Protein AF-A0A0G4L2E1-F1 (afdb_monomer)

Mean predicted aligned error: 9.89 Å

Foldseek 3Di:
DDDDPPDDDDWFDKDQQWPALVQFDADPVRDTPGGDDCVPIDGHDPLLVLAQADYNTSQHDPPDVVSNVVVVVVVQVVCVVVVHDHDDPVSNLSSLLVSLVVCLVVVPHPCNVVSVQVSCPSVDDPDDCPPPNPCCPHPLNVVLVVCPDPVNVVVVVVVCVVDDDPVVVVVVVCVVCVVVDDVVVVVVVVLVVVCVVDSSDDPDPVVVVVVVVVVVVVVVVD

pLDDT: mean 83.71, std 13.81, range [28.61, 97.19]

Secondary structure (DSSP, 8-state):
-PPP---------EE-TT--TTSEEE-TT--EEEE--GGG-EE--GGGGGSPPPSSSTTS----HHHHHHHHHHHHHHHHHTTPPP--HHHHHHHHHHHHHHHHHTT--S-HHHHHHHHHHHHS---PPPSS--GGGSHHHHHHHHHTSHHHHHHHHHHHTTSPPHHHHHHHHHHHHHHH-HHHHHHHHHHHHHHHH-TT----HHHHHHHHHHHHHHHH--

Structure (mmCIF, N/CA/C/O backbone):
data_AF-A0A0G4L2E1-F1
#
_entry.id   AF-A0A0G4L2E1-F1
#
loop_
_atom_site.group_PDB
_atom_site.id
_atom_site.type_symbol
_atom_site.label_atom_id
_atom_site.label_alt_id
_atom_site.label_comp_id
_atom_site.label_asym_id
_atom_site.label_entity_id
_atom_site.label_seq_id
_atom_site.pdbx_PDB_ins_code
_atom_site.Cartn_x
_atom_site.Cartn_y
_atom_site.Cartn_z
_atom_site.occupancy
_atom_site.B_iso_or_equiv
_atom_site.auth_seq_id
_atom_site.auth_comp_id
_atom_site.auth_asym_id
_atom_site.auth_atom_id
_atom_site.pdbx_PDB_model_num
ATOM 1 N N . MET A 1 1 ? 17.955 22.591 -38.206 1.00 32.03 1 MET A N 1
ATOM 2 C CA . MET A 1 1 ? 19.020 22.693 -37.184 1.00 32.03 1 MET A CA 1
ATOM 3 C C . MET A 1 1 ? 18.685 21.718 -36.069 1.00 32.03 1 MET A C 1
ATOM 5 O O . MET A 1 1 ? 17.825 22.016 -35.252 1.00 32.03 1 MET A O 1
ATOM 9 N N . ALA A 1 2 ? 19.278 20.525 -36.109 1.00 32.75 2 ALA A N 1
ATOM 10 C CA . ALA A 1 2 ? 19.133 19.527 -35.056 1.00 32.75 2 ALA A CA 1
ATOM 11 C C . ALA A 1 2 ? 19.976 19.963 -33.852 1.00 32.75 2 ALA A C 1
ATOM 13 O O . ALA A 1 2 ? 21.157 20.277 -34.011 1.00 32.75 2 ALA A O 1
ATOM 14 N N . ARG A 1 3 ? 19.360 20.043 -32.671 1.00 28.61 3 ARG A N 1
ATOM 15 C CA . ARG A 1 3 ? 20.100 20.242 -31.424 1.00 28.61 3 ARG A CA 1
ATOM 16 C C . ARG A 1 3 ? 20.706 18.900 -30.999 1.00 28.61 3 ARG A C 1
ATOM 18 O O . ARG A 1 3 ? 19.994 17.900 -31.043 1.00 28.61 3 ARG A O 1
ATOM 25 N N . PRO A 1 4 ? 21.979 18.866 -30.585 1.00 34.50 4 PRO A N 1
ATOM 26 C CA . PRO A 1 4 ? 22.555 17.682 -29.976 1.00 34.50 4 PRO A CA 1
ATOM 27 C C . PRO A 1 4 ? 21.935 17.501 -28.586 1.00 34.50 4 PRO A C 1
ATOM 29 O O . PRO A 1 4 ? 21.864 18.453 -27.808 1.00 34.50 4 PRO A O 1
ATOM 32 N N . VAL A 1 5 ? 21.464 16.290 -28.285 1.00 39.84 5 VAL A N 1
ATOM 33 C CA . VAL A 1 5 ? 21.019 15.886 -26.943 1.00 39.84 5 VAL A CA 1
ATOM 34 C C . VAL A 1 5 ? 22.272 15.726 -26.082 1.00 39.84 5 VAL A C 1
ATOM 36 O O . VAL A 1 5 ? 22.811 14.640 -25.910 1.00 39.84 5 VAL A O 1
ATOM 39 N N . SER A 1 6 ? 22.809 16.849 -25.612 1.00 40.28 6 SER A N 1
ATOM 40 C CA . SER A 1 6 ? 23.856 16.887 -24.600 1.00 40.28 6 SER A CA 1
ATOM 41 C C . SER A 1 6 ? 23.207 17.077 -23.230 1.00 40.28 6 SER A C 1
ATOM 43 O O . SER A 1 6 ? 22.635 18.135 -22.975 1.00 40.28 6 SER A O 1
ATOM 45 N N . GLN A 1 7 ? 23.326 16.067 -22.363 1.00 44.91 7 GLN A N 1
ATOM 46 C CA . GLN A 1 7 ? 23.261 16.188 -20.897 1.00 44.91 7 GLN A CA 1
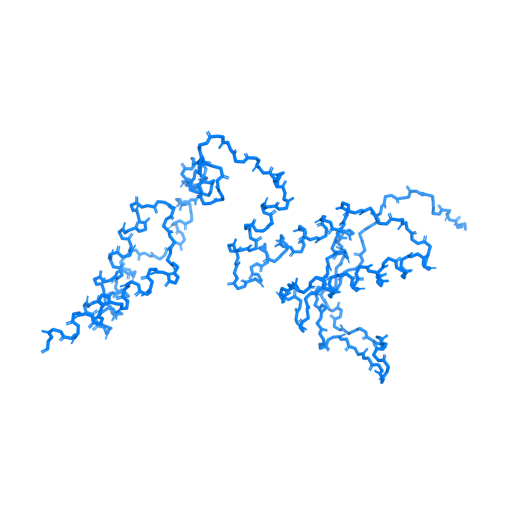ATOM 47 C C . GLN A 1 7 ? 22.035 16.927 -20.320 1.00 44.91 7 GLN A C 1
ATOM 49 O O . GLN A 1 7 ? 22.155 17.700 -19.371 1.00 44.91 7 GLN A O 1
ATOM 54 N N . SER A 1 8 ? 20.838 16.696 -20.861 1.00 44.72 8 SER A N 1
ATOM 55 C CA . SER A 1 8 ? 19.605 17.117 -20.191 1.00 44.72 8 SER A CA 1
ATOM 56 C C . SER A 1 8 ? 19.333 16.185 -19.014 1.00 44.72 8 SER A C 1
ATOM 58 O O . SER A 1 8 ? 19.386 14.968 -19.188 1.00 44.72 8 SER A O 1
ATOM 60 N N . ALA A 1 9 ? 19.023 16.748 -17.842 1.00 50.09 9 ALA A N 1
ATOM 61 C CA . ALA A 1 9 ? 18.468 16.007 -16.711 1.00 50.09 9 ALA A CA 1
ATOM 62 C C . ALA A 1 9 ? 17.426 14.983 -17.204 1.00 50.09 9 ALA A C 1
ATOM 64 O O . ALA A 1 9 ? 16.682 15.309 -18.139 1.00 50.09 9 ALA A O 1
ATOM 65 N N . PRO A 1 10 ? 17.384 13.763 -16.636 1.00 61.44 10 PRO A N 1
ATOM 66 C CA . PRO A 1 10 ? 16.440 12.746 -17.075 1.00 61.44 10 PRO A CA 1
ATOM 67 C C . PRO A 1 10 ? 15.036 13.351 -17.018 1.00 61.44 10 PRO A C 1
ATOM 69 O O . PRO A 1 10 ? 14.595 13.824 -15.971 1.00 61.44 10 PRO A O 1
ATOM 72 N N . GLY A 1 11 ? 14.380 13.432 -18.178 1.00 77.25 11 GLY A N 1
ATOM 73 C CA . GLY A 1 11 ? 13.004 13.905 -18.254 1.00 77.25 11 GLY A CA 1
ATOM 74 C C . GLY A 1 11 ? 12.074 12.989 -17.458 1.00 77.25 11 GLY A C 1
ATOM 75 O O . GLY A 1 11 ? 12.480 11.938 -16.967 1.00 77.25 11 GLY A O 1
ATOM 76 N N . PHE A 1 12 ? 10.808 13.372 -17.347 1.00 87.06 12 PHE A N 1
ATOM 77 C CA . PHE A 1 12 ? 9.791 12.513 -16.749 1.00 87.06 12 PHE A CA 1
ATOM 78 C C . PHE A 1 12 ? 9.302 11.510 -17.805 1.00 87.06 12 PHE A C 1
ATOM 80 O O . PHE A 1 12 ? 8.623 11.936 -18.746 1.00 87.06 12 PHE A O 1
ATOM 87 N N . PRO A 1 13 ? 9.665 10.213 -17.730 1.00 88.12 13 PRO A N 1
ATOM 88 C CA . PRO A 1 13 ? 9.181 9.230 -18.689 1.00 88.12 13 PRO A CA 1
ATOM 89 C C . PRO A 1 13 ? 7.668 9.046 -18.605 1.00 88.12 13 PRO A C 1
ATOM 91 O O . PRO A 1 13 ? 7.064 9.240 -17.550 1.00 88.12 13 PRO A O 1
ATOM 94 N N . LEU A 1 14 ? 7.080 8.617 -19.723 1.00 90.00 14 LEU A N 1
ATOM 95 C CA . LEU A 1 14 ? 5.700 8.150 -19.766 1.00 90.00 14 LEU A CA 1
ATOM 96 C C . LEU A 1 14 ? 5.573 6.849 -18.959 1.00 90.00 14 LEU A C 1
ATOM 98 O O . LEU A 1 14 ? 6.348 5.915 -19.155 1.00 90.00 14 LEU A O 1
ATOM 102 N N . HIS A 1 15 ? 4.590 6.799 -18.070 1.00 87.50 15 HIS A N 1
ATOM 103 C CA . HIS A 1 15 ? 4.297 5.680 -17.189 1.00 87.50 15 HIS A CA 1
ATOM 104 C C . HIS A 1 15 ? 2.860 5.199 -17.405 1.00 87.50 15 HIS A C 1
ATOM 106 O O . HIS A 1 15 ? 1.925 5.999 -17.494 1.00 87.50 15 HIS A O 1
ATOM 112 N N . HIS A 1 16 ? 2.702 3.880 -17.473 1.00 90.12 16 HIS A N 1
ATOM 113 C CA . HIS A 1 16 ? 1.415 3.207 -17.540 1.00 90.12 16 HIS A CA 1
ATOM 114 C C . HIS A 1 16 ? 1.024 2.752 -16.131 1.00 90.12 16 HIS A C 1
ATOM 116 O O . HIS A 1 16 ? 1.641 1.840 -15.586 1.00 90.12 16 HIS A O 1
ATOM 122 N N . HIS A 1 17 ? 0.013 3.384 -15.535 1.00 84.81 17 HIS A N 1
ATOM 123 C CA . HIS A 1 17 ? -0.365 3.109 -14.139 1.00 84.81 17 HIS A CA 1
ATOM 124 C C . HIS A 1 17 ? -1.032 1.745 -13.943 1.00 84.81 17 HIS A C 1
ATOM 126 O O . HIS A 1 17 ? -0.976 1.197 -12.847 1.00 84.81 17 HIS A O 1
ATOM 132 N N . ASP A 1 18 ? -1.622 1.178 -14.999 1.00 87.75 18 ASP A N 1
ATOM 133 C CA . ASP A 1 18 ? -2.337 -0.101 -14.934 1.00 87.75 18 ASP A CA 1
ATOM 134 C C . ASP A 1 18 ? -1.636 -1.233 -15.706 1.00 87.75 18 ASP A C 1
ATOM 136 O O . ASP A 1 18 ? -2.205 -1.856 -16.601 1.00 87.75 18 ASP A O 1
ATOM 140 N N . ILE A 1 19 ? -0.344 -1.463 -15.441 1.00 88.62 19 ILE A N 1
ATOM 141 C CA . ILE A 1 19 ? 0.348 -2.629 -16.016 1.00 88.62 19 ILE A CA 1
ATOM 142 C C . ILE A 1 19 ? -0.155 -3.893 -15.311 1.00 88.62 19 ILE A C 1
ATOM 144 O O . ILE A 1 19 ? 0.369 -4.306 -14.278 1.00 88.62 19 ILE A O 1
ATOM 148 N N . SER A 1 20 ? -1.202 -4.480 -15.887 1.00 88.88 20 SER A N 1
ATOM 149 C CA . SER A 1 20 ? -1.833 -5.735 -15.484 1.00 88.88 20 SER A CA 1
ATOM 150 C C . SER A 1 20 ? -1.791 -6.738 -16.640 1.00 88.88 20 SER A C 1
ATOM 152 O O . SER A 1 20 ? -1.645 -6.358 -17.803 1.00 88.88 20 SER A O 1
ATOM 154 N N . VAL A 1 21 ? -1.976 -8.029 -16.355 1.00 91.12 21 VAL A N 1
ATOM 155 C CA . VAL A 1 21 ? -2.031 -9.066 -17.410 1.00 91.12 21 VAL A CA 1
ATOM 156 C C . VAL A 1 21 ? -3.191 -8.870 -18.390 1.00 91.12 21 VAL A C 1
ATOM 158 O O . VAL A 1 21 ? -3.151 -9.416 -19.483 1.00 91.12 21 VAL A O 1
ATOM 161 N N . GLN A 1 22 ? -4.220 -8.099 -18.023 1.00 92.50 22 GLN A N 1
ATOM 162 C CA . GLN A 1 22 ? -5.345 -7.792 -18.914 1.00 92.50 22 GLN A CA 1
ATOM 163 C C . GLN A 1 22 ? -4.963 -6.761 -19.983 1.00 92.50 22 GLN A C 1
ATOM 165 O O . GLN A 1 22 ? -5.568 -6.734 -21.052 1.00 92.50 22 GLN A O 1
ATOM 170 N N . ASN A 1 23 ? -3.930 -5.960 -19.707 1.00 94.31 23 ASN A N 1
ATOM 171 C CA . ASN A 1 23 ? -3.451 -4.900 -20.588 1.00 94.31 23 ASN A CA 1
ATOM 172 C C . ASN A 1 23 ? -2.206 -5.306 -21.393 1.00 94.31 23 ASN A C 1
ATOM 174 O O . ASN A 1 23 ? -1.691 -4.495 -22.163 1.00 94.31 23 ASN A O 1
ATOM 178 N N . LEU A 1 24 ? -1.733 -6.550 -21.244 1.00 94.62 24 LEU A N 1
ATOM 179 C CA . LEU A 1 24 ? -0.574 -7.102 -21.944 1.00 94.62 24 LEU A CA 1
ATOM 180 C C . LEU A 1 24 ? -1.006 -8.236 -22.879 1.00 94.62 24 LEU A C 1
ATOM 182 O O . LEU A 1 24 ? -1.470 -9.282 -22.428 1.00 94.62 24 LEU A O 1
ATOM 186 N N . PHE A 1 25 ? -0.799 -8.058 -24.182 1.00 96.19 25 PHE A N 1
ATOM 187 C CA . PHE A 1 25 ? -0.949 -9.134 -25.161 1.00 96.19 25 PHE A CA 1
ATOM 188 C C . PHE A 1 25 ? 0.402 -9.766 -25.444 1.00 96.19 25 PHE A C 1
ATOM 190 O O . PHE A 1 25 ? 1.391 -9.059 -25.653 1.00 96.19 25 PHE A O 1
ATOM 197 N N . VAL A 1 26 ? 0.419 -11.093 -25.508 1.00 96.62 26 VAL A N 1
ATOM 198 C CA . VAL A 1 26 ? 1.612 -11.878 -25.817 1.00 96.62 26 VAL A CA 1
ATOM 199 C C . VAL A 1 26 ? 1.361 -12.827 -26.983 1.00 96.62 26 VAL A C 1
ATOM 201 O O . VAL A 1 26 ? 0.213 -13.186 -27.248 1.00 96.62 26 VAL A O 1
ATOM 204 N N . ASP A 1 27 ? 2.420 -13.185 -27.704 1.00 96.81 27 ASP A N 1
ATOM 205 C CA . ASP A 1 27 ? 2.392 -14.275 -28.684 1.00 96.81 27 ASP A CA 1
ATOM 206 C C . ASP A 1 27 ? 2.568 -15.656 -28.013 1.00 96.81 27 ASP A C 1
ATOM 208 O O . ASP A 1 27 ? 2.613 -15.767 -26.785 1.00 96.81 27 ASP A O 1
ATOM 212 N N . ASP A 1 28 ? 2.652 -16.717 -28.824 1.00 97.19 28 ASP A N 1
ATOM 213 C CA . ASP A 1 28 ? 2.814 -18.103 -28.352 1.00 97.19 28 ASP A CA 1
ATOM 214 C C . ASP A 1 28 ? 4.137 -18.333 -27.591 1.00 97.19 28 ASP A C 1
ATOM 216 O O . ASP A 1 28 ? 4.229 -19.257 -26.780 1.00 97.19 28 ASP A O 1
ATOM 220 N N . ASP A 1 29 ? 5.139 -17.475 -27.811 1.00 96.69 29 ASP A N 1
ATOM 221 C CA . ASP A 1 29 ? 6.458 -17.521 -27.174 1.00 96.69 29 ASP A CA 1
ATOM 222 C C . ASP A 1 29 ? 6.556 -16.585 -25.948 1.00 96.69 29 ASP A C 1
ATOM 224 O O . ASP A 1 29 ? 7.630 -16.430 -25.364 1.00 96.69 29 ASP A O 1
ATOM 228 N N . LEU A 1 30 ? 5.434 -15.987 -25.521 1.00 91.06 30 LEU A N 1
ATOM 229 C CA . LEU A 1 30 ? 5.321 -15.032 -24.411 1.00 91.06 30 LEU A CA 1
ATOM 230 C C . LEU A 1 30 ? 6.024 -13.678 -24.637 1.00 91.06 30 LEU A C 1
ATOM 232 O O . LEU A 1 30 ? 6.268 -12.945 -23.673 1.00 91.06 30 LEU A O 1
ATOM 236 N N . ASN A 1 31 ? 6.305 -13.293 -25.885 1.00 93.06 31 ASN A N 1
ATOM 237 C CA . ASN A 1 31 ? 6.787 -11.945 -26.186 1.00 93.06 31 ASN A CA 1
ATOM 238 C C . ASN A 1 31 ? 5.626 -10.950 -26.136 1.00 93.06 31 ASN A C 1
ATOM 240 O O . ASN A 1 31 ? 4.565 -11.201 -26.707 1.00 93.06 31 ASN A O 1
ATOM 244 N N . ILE A 1 32 ? 5.826 -9.789 -25.504 1.00 93.25 32 ILE A N 1
ATOM 245 C CA . ILE A 1 32 ? 4.811 -8.726 -25.467 1.00 93.25 32 ILE A CA 1
ATOM 246 C C . ILE A 1 32 ? 4.636 -8.148 -26.877 1.00 93.25 32 ILE A C 1
ATOM 248 O O . ILE A 1 32 ? 5.548 -7.534 -27.426 1.00 93.25 32 ILE A O 1
ATOM 252 N N . THR A 1 33 ? 3.444 -8.310 -27.450 1.00 96.69 33 THR A N 1
ATOM 253 C CA . THR A 1 33 ? 3.089 -7.814 -28.790 1.00 96.69 33 THR A CA 1
ATOM 254 C C . THR A 1 33 ? 2.321 -6.497 -28.741 1.00 96.69 33 THR A C 1
ATOM 256 O O . THR A 1 33 ? 2.386 -5.703 -29.681 1.00 96.69 33 THR A O 1
ATOM 259 N N . CYS A 1 34 ? 1.591 -6.246 -27.652 1.0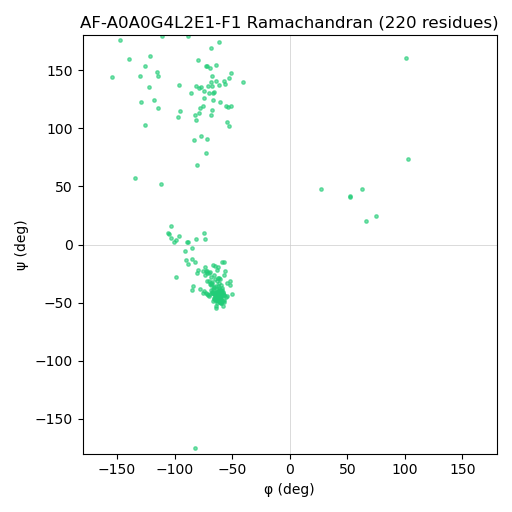0 95.50 34 CYS A N 1
ATOM 260 C CA . CYS A 1 34 ? 0.818 -5.024 -27.470 1.00 95.50 34 CYS A CA 1
ATOM 261 C C . CYS A 1 34 ? 0.618 -4.703 -25.985 1.00 95.50 34 CYS A C 1
ATOM 263 O O . CYS A 1 34 ? 0.410 -5.600 -25.168 1.00 95.50 34 CYS A O 1
ATOM 265 N N . VAL A 1 35 ? 0.628 -3.406 -25.669 1.00 95.25 35 VAL A N 1
ATOM 266 C CA . VAL A 1 35 ? 0.172 -2.856 -24.388 1.00 95.25 35 VAL A CA 1
ATOM 267 C C . VAL A 1 35 ? -1.008 -1.938 -24.682 1.00 95.25 35 VAL A C 1
ATOM 269 O O . VAL A 1 35 ? -0.873 -1.019 -25.497 1.00 95.25 35 VAL A O 1
ATOM 272 N N . ILE A 1 36 ? -2.152 -2.187 -24.052 1.00 96.12 36 ILE A N 1
ATOM 273 C CA . ILE A 1 36 ? -3.385 -1.406 -24.242 1.00 96.12 36 ILE A CA 1
ATOM 274 C C . ILE A 1 36 ? -3.726 -0.587 -22.994 1.00 96.12 36 ILE A C 1
ATOM 276 O O . ILE A 1 36 ? -3.018 -0.656 -22.006 1.00 96.12 36 ILE A O 1
ATOM 280 N N . ASP A 1 37 ? -4.822 0.170 -23.066 1.00 94.25 37 ASP A N 1
ATOM 281 C CA . ASP A 1 37 ? -5.393 0.955 -21.962 1.00 94.25 37 ASP A CA 1
ATOM 282 C C . ASP A 1 37 ? -4.508 2.088 -21.405 1.00 94.25 37 A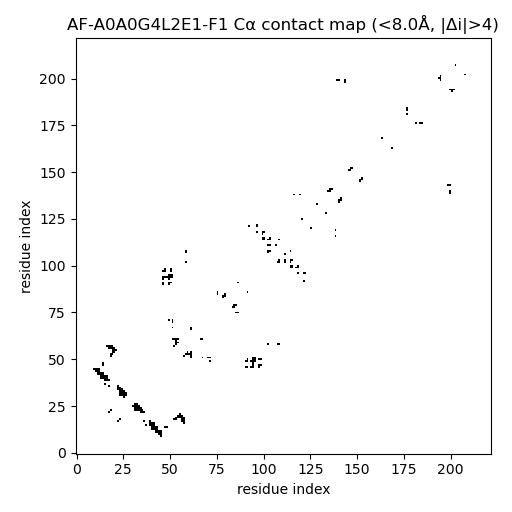SP A C 1
ATOM 284 O O . ASP A 1 37 ? -4.379 2.339 -20.209 1.00 94.25 37 ASP A O 1
ATOM 288 N N . TRP A 1 38 ? -3.953 2.879 -22.323 1.00 94.38 38 TRP A N 1
ATOM 289 C CA . TRP A 1 38 ? -3.142 4.059 -22.008 1.00 94.38 38 TRP A CA 1
ATOM 290 C C . TRP A 1 38 ? -3.947 5.277 -21.515 1.00 94.38 38 TRP A C 1
ATOM 292 O O . TRP A 1 38 ? -3.392 6.373 -21.425 1.00 94.38 38 TRP A O 1
ATOM 302 N N . ALA A 1 39 ? -5.244 5.137 -21.215 1.00 92.31 39 ALA A N 1
ATOM 303 C CA . ALA A 1 39 ? -6.137 6.266 -20.927 1.00 92.31 39 ALA A CA 1
ATOM 304 C C . ALA A 1 39 ? -5.694 7.103 -19.711 1.00 92.31 39 ALA A C 1
ATOM 306 O O . ALA A 1 39 ? -5.914 8.315 -19.682 1.00 92.31 39 ALA A O 1
ATOM 307 N N . PHE A 1 40 ? -5.027 6.470 -18.741 1.00 87.62 40 PHE A N 1
ATOM 308 C CA . PHE A 1 40 ? -4.509 7.115 -17.530 1.00 87.62 40 PHE A CA 1
ATOM 309 C C . PHE A 1 40 ? -2.996 7.330 -17.546 1.00 87.62 40 PHE A C 1
ATOM 311 O O . PHE A 1 40 ? -2.420 7.684 -16.519 1.00 87.62 40 PHE A O 1
ATOM 318 N N . ALA A 1 41 ? -2.328 7.108 -18.680 1.00 91.50 41 ALA A N 1
ATOM 319 C CA . ALA A 1 41 ? -0.884 7.256 -18.754 1.00 91.50 41 ALA A CA 1
ATOM 320 C C . ALA A 1 41 ? -0.453 8.693 -18.431 1.00 91.50 41 ALA A C 1
ATOM 322 O O . ALA A 1 41 ? -1.047 9.669 -18.895 1.00 91.50 41 ALA A O 1
ATOM 323 N N . SER A 1 42 ? 0.611 8.830 -17.643 1.00 90.88 42 SER A N 1
ATOM 324 C CA . SER A 1 42 ? 1.142 10.135 -17.252 1.00 90.88 42 SER A CA 1
ATOM 325 C C . SER A 1 42 ? 2.660 10.127 -17.262 1.00 90.88 42 SER A C 1
ATOM 327 O O . SER A 1 42 ? 3.290 9.079 -17.173 1.00 90.88 42 SER A O 1
ATOM 329 N N . THR A 1 43 ? 3.276 11.301 -17.340 1.00 91.25 43 THR A N 1
ATOM 330 C CA . THR A 1 43 ? 4.717 11.419 -17.109 1.00 91.25 43 THR A CA 1
ATOM 331 C C . THR A 1 43 ? 5.004 11.460 -15.612 1.00 91.25 43 THR A C 1
ATOM 333 O O . THR A 1 43 ? 4.313 12.180 -14.889 1.00 91.25 43 THR A O 1
ATOM 336 N N . GLY A 1 44 ? 6.014 10.733 -15.140 1.00 85.50 44 GLY A N 1
ATOM 337 C CA . GLY A 1 44 ? 6.360 10.671 -13.717 1.00 85.50 44 GLY A CA 1
ATOM 338 C C . GLY A 1 44 ? 7.858 10.499 -13.474 1.00 85.50 44 GLY A C 1
ATOM 339 O O . GLY A 1 44 ? 8.625 10.435 -14.434 1.00 85.50 44 GLY A O 1
ATOM 340 N N . PRO A 1 45 ? 8.325 10.506 -12.211 1.00 85.19 45 PRO A N 1
ATOM 341 C CA . PRO A 1 45 ? 9.744 10.352 -11.902 1.00 85.19 45 PRO A CA 1
ATOM 342 C C . PRO A 1 45 ? 10.304 9.043 -12.482 1.00 85.19 45 PRO A C 1
ATOM 344 O O . PRO A 1 45 ? 9.636 8.016 -12.365 1.00 85.19 45 PRO A O 1
ATOM 347 N N . PRO A 1 46 ? 11.541 9.020 -13.018 1.00 85.12 46 PRO A N 1
ATOM 348 C CA . PRO A 1 46 ? 12.140 7.805 -13.584 1.00 85.12 46 PRO A CA 1
ATOM 349 C C . PRO A 1 46 ? 12.111 6.586 -12.656 1.00 85.12 46 PRO A C 1
ATOM 351 O O . PRO A 1 46 ? 11.955 5.460 -13.116 1.00 85.12 46 PRO A O 1
ATOM 354 N N . ALA A 1 47 ? 12.179 6.810 -11.342 1.00 87.00 47 ALA A N 1
ATOM 355 C CA . ALA A 1 47 ? 12.062 5.756 -10.340 1.00 87.00 47 ALA A CA 1
ATOM 356 C C . ALA A 1 47 ? 10.753 4.946 -10.430 1.00 87.00 47 ALA A C 1
ATOM 358 O O . ALA A 1 47 ? 10.751 3.780 -10.047 1.00 87.00 47 ALA A O 1
ATOM 359 N N . GLN A 1 48 ? 9.659 5.505 -10.964 1.00 85.75 48 GLN A N 1
ATOM 360 C CA . GLN A 1 48 ? 8.411 4.760 -11.176 1.00 85.75 48 GLN A CA 1
ATOM 361 C C . GLN A 1 48 ? 8.563 3.629 -12.200 1.00 85.75 48 GLN A C 1
ATOM 363 O O . GLN A 1 48 ? 7.896 2.609 -12.066 1.00 85.75 48 GLN A O 1
ATOM 368 N N . LEU A 1 49 ? 9.462 3.763 -13.182 1.00 87.50 49 LEU A N 1
ATOM 369 C CA . LEU A 1 49 ? 9.763 2.680 -14.128 1.00 87.50 49 LEU A CA 1
ATOM 370 C C . LEU A 1 49 ? 10.583 1.552 -13.491 1.00 87.50 49 LEU A C 1
ATOM 372 O O . LEU A 1 49 ? 10.569 0.426 -13.973 1.00 87.50 49 LEU A O 1
ATOM 376 N N . LEU A 1 50 ? 11.293 1.859 -12.404 1.00 89.56 50 LEU A N 1
ATOM 377 C CA . LEU A 1 50 ? 12.135 0.911 -11.675 1.00 89.56 50 LEU A CA 1
ATOM 378 C C . LEU A 1 50 ? 11.356 0.154 -10.586 1.00 89.56 50 LEU A C 1
ATOM 380 O O . LEU A 1 50 ? 11.921 -0.656 -9.849 1.00 89.56 50 LEU A O 1
ATOM 384 N N . ALA A 1 51 ? 10.052 0.406 -10.469 1.00 87.19 51 ALA A N 1
ATOM 385 C CA . ALA A 1 51 ? 9.155 -0.403 -9.666 1.00 87.19 51 ALA A CA 1
ATOM 386 C C . ALA A 1 51 ? 8.817 -1.695 -10.420 1.00 87.19 51 ALA A C 1
ATOM 388 O O . ALA A 1 51 ? 8.188 -1.655 -11.474 1.00 87.19 51 ALA A O 1
ATOM 389 N N . THR A 1 52 ? 9.193 -2.849 -9.865 1.00 87.88 52 THR A N 1
ATOM 390 C CA . THR A 1 52 ? 8.742 -4.140 -10.401 1.00 87.88 52 THR A CA 1
ATOM 391 C C . THR A 1 52 ? 7.208 -4.209 -10.343 1.00 87.88 52 THR A C 1
ATOM 393 O O . THR A 1 52 ? 6.653 -4.056 -9.248 1.00 87.88 52 THR A O 1
ATOM 396 N N . PRO A 1 53 ? 6.515 -4.417 -11.479 1.00 85.12 53 PRO A N 1
ATOM 397 C CA . PRO A 1 53 ? 5.058 -4.452 -11.511 1.00 85.12 53 PRO A CA 1
ATOM 398 C C . PRO A 1 53 ? 4.521 -5.685 -10.781 1.00 85.12 53 PRO A C 1
ATOM 400 O O . PRO A 1 53 ? 5.073 -6.779 -10.899 1.00 85.12 53 PRO A O 1
ATOM 403 N N . GLY A 1 54 ? 3.430 -5.497 -10.037 1.00 83.00 54 GLY A N 1
ATOM 404 C CA . GLY A 1 54 ? 2.617 -6.599 -9.526 1.00 83.00 54 GLY A CA 1
ATOM 405 C C . GLY A 1 54 ? 1.848 -7.261 -10.662 1.00 83.00 54 GLY A C 1
ATOM 406 O O . GLY A 1 54 ? 1.297 -6.559 -11.504 1.00 83.00 54 GLY A O 1
ATOM 407 N N . LEU A 1 55 ? 1.813 -8.594 -10.693 1.00 84.00 55 LEU A N 1
ATOM 408 C CA . LEU A 1 55 ? 0.967 -9.366 -11.603 1.00 84.00 55 LEU A CA 1
ATOM 409 C C . LEU A 1 55 ? 0.186 -10.418 -10.793 1.00 84.00 55 LEU A C 1
ATOM 411 O O . LEU A 1 55 ? 0.757 -10.979 -9.853 1.00 84.00 55 LEU A O 1
ATOM 415 N N . PRO A 1 56 ? -1.070 -10.737 -11.167 1.00 86.06 56 PRO A N 1
ATOM 416 C CA . PRO A 1 56 ? -1.780 -10.287 -12.369 1.00 86.06 56 PRO A CA 1
ATOM 417 C C . PRO A 1 56 ? -2.255 -8.824 -12.373 1.00 86.06 56 PRO A C 1
ATOM 419 O O . PRO A 1 56 ? -2.488 -8.289 -13.457 1.00 86.06 56 PRO A O 1
ATOM 422 N N . HIS A 1 57 ? -2.373 -8.172 -11.214 1.00 83.38 57 HIS A N 1
ATOM 423 C CA . HIS A 1 57 ? -2.795 -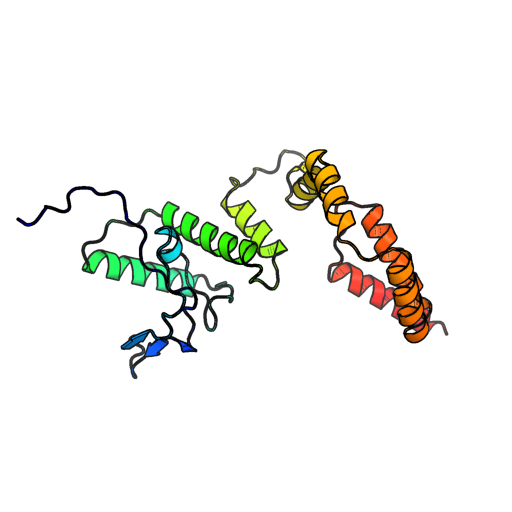6.775 -11.077 1.00 83.38 57 HIS A CA 1
ATOM 424 C C . HIS A 1 57 ? -1.642 -5.914 -10.525 1.00 83.38 57 HIS A C 1
ATOM 426 O O . HIS A 1 57 ? -0.953 -6.357 -9.606 1.00 83.38 57 HIS A O 1
ATOM 432 N N . PRO A 1 58 ? -1.481 -4.637 -10.932 1.00 78.25 58 PRO A N 1
ATOM 433 C CA . PRO A 1 58 ? -0.440 -3.736 -10.401 1.00 78.25 58 PRO A CA 1
ATOM 434 C C . PRO A 1 58 ? -0.481 -3.528 -8.873 1.00 78.25 58 PRO A C 1
ATOM 436 O O . PRO A 1 58 ? 0.487 -3.060 -8.263 1.00 78.25 58 PRO A O 1
ATOM 439 N N . ARG A 1 59 ? -1.589 -3.909 -8.229 1.00 77.06 59 ARG A N 1
ATOM 440 C CA . ARG A 1 59 ? -1.791 -3.848 -6.775 1.00 77.06 59 ARG A CA 1
ATOM 441 C C . ARG A 1 59 ? -1.123 -5.009 -6.055 1.00 77.06 59 ARG A C 1
ATOM 443 O O . ARG A 1 59 ? -0.813 -4.888 -4.872 1.00 77.06 59 ARG A O 1
ATOM 450 N N . ASP A 1 60 ? -0.868 -6.101 -6.765 1.00 79.44 60 ASP A N 1
ATOM 451 C CA . ASP A 1 60 ? -0.324 -7.311 -6.184 1.00 79.44 60 ASP A CA 1
ATOM 452 C C . ASP A 1 60 ? 1.112 -7.080 -5.709 1.00 79.44 60 ASP A C 1
ATOM 454 O O . ASP A 1 60 ? 1.948 -6.445 -6.364 1.00 79.44 60 ASP A O 1
ATOM 458 N N . LEU A 1 61 ? 1.399 -7.594 -4.517 1.00 71.62 61 LEU A N 1
ATOM 459 C CA . LEU A 1 61 ? 2.740 -7.579 -3.962 1.00 71.62 61 LEU A CA 1
ATOM 460 C C . LEU A 1 61 ? 3.589 -8.640 -4.662 1.00 71.62 61 LEU A C 1
ATOM 462 O O . LEU A 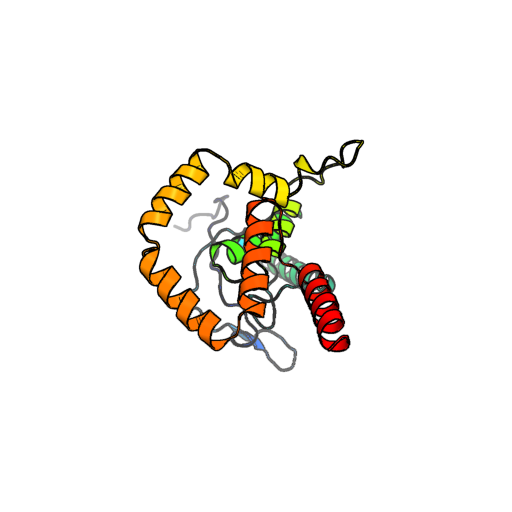1 61 ? 3.323 -9.835 -4.540 1.00 71.62 61 LEU A O 1
ATOM 466 N N . VAL A 1 62 ? 4.668 -8.216 -5.323 1.00 78.69 62 VAL A N 1
ATOM 467 C CA . VAL A 1 62 ? 5.693 -9.146 -5.811 1.00 78.69 62 VAL A CA 1
ATOM 468 C C . VAL A 1 62 ? 6.560 -9.571 -4.630 1.00 78.69 62 VAL A C 1
ATOM 470 O O . VAL A 1 62 ? 7.505 -8.883 -4.250 1.00 78.69 62 VAL A O 1
ATOM 473 N N . LEU A 1 63 ? 6.194 -10.691 -4.010 1.00 74.50 63 LEU A N 1
ATOM 474 C CA . LEU A 1 63 ? 6.951 -11.286 -2.903 1.00 74.50 63 LEU A CA 1
ATOM 475 C C . LEU A 1 63 ? 8.039 -12.253 -3.390 1.00 74.50 63 LEU A C 1
ATOM 477 O O . LEU A 1 63 ? 8.950 -12.588 -2.637 1.00 74.50 63 LEU A O 1
ATOM 481 N N . ASP A 1 64 ? 7.951 -12.697 -4.644 1.00 85.88 64 ASP A N 1
ATOM 482 C CA . ASP A 1 64 ? 8.904 -13.628 -5.233 1.00 85.88 64 ASP A CA 1
ATOM 483 C C . ASP A 1 64 ? 10.158 -12.891 -5.722 1.00 85.88 64 ASP A C 1
ATOM 485 O O . ASP A 1 64 ? 10.135 -12.146 -6.706 1.00 85.88 64 ASP A O 1
ATOM 489 N N . SER A 1 65 ? 11.281 -13.131 -5.041 1.00 87.88 65 SER A N 1
ATOM 490 C CA . SER A 1 65 ? 12.568 -12.537 -5.404 1.00 87.88 65 SER A CA 1
ATOM 491 C C . SER A 1 65 ? 13.040 -12.950 -6.798 1.00 87.88 65 SER A C 1
ATOM 493 O O . SER A 1 65 ? 13.760 -12.179 -7.427 1.00 87.88 65 SER A O 1
ATOM 495 N N . SER A 1 66 ? 12.659 -14.132 -7.294 1.00 91.25 66 SER A N 1
ATOM 496 C CA . SER A 1 66 ? 13.041 -14.587 -8.632 1.00 91.25 66 SER A CA 1
ATOM 497 C C . SER A 1 66 ? 12.365 -13.752 -9.720 1.00 91.25 66 SER A C 1
ATOM 499 O O . SER A 1 66 ? 13.028 -13.355 -10.677 1.00 91.25 66 SER A O 1
ATOM 501 N N . LEU A 1 67 ? 11.093 -13.383 -9.524 1.00 89.62 67 LEU A N 1
ATOM 502 C CA . LEU A 1 67 ? 10.354 -12.503 -10.433 1.00 89.62 67 LEU A CA 1
ATOM 503 C C . LEU A 1 67 ? 10.919 -11.081 -10.415 1.00 89.62 67 LEU A C 1
ATOM 505 O O . LEU A 1 67 ? 11.104 -10.477 -11.472 1.00 89.62 67 LEU A O 1
ATOM 509 N N . VAL A 1 68 ? 11.267 -10.566 -9.229 1.00 90.12 68 VAL A N 1
ATOM 510 C CA . VAL A 1 68 ? 11.954 -9.269 -9.101 1.00 90.12 68 VAL A CA 1
ATOM 511 C C . VAL A 1 68 ? 13.285 -9.286 -9.852 1.00 90.12 68 VAL A C 1
ATOM 513 O O . VAL A 1 68 ? 13.569 -8.366 -10.619 1.00 90.12 68 VAL A O 1
ATOM 516 N N . SER A 1 69 ? 14.094 -10.333 -9.670 1.00 92.12 69 SER A N 1
ATOM 517 C CA . SER A 1 69 ? 15.376 -10.480 -10.363 1.00 92.12 69 SER A CA 1
ATOM 518 C C . SER A 1 69 ? 15.211 -10.597 -11.879 1.00 92.12 69 SER A C 1
ATOM 520 O O . SER A 1 69 ? 15.946 -9.935 -12.607 1.00 92.12 69 SER A O 1
ATOM 522 N N . ALA A 1 70 ? 14.240 -11.381 -12.355 1.00 92.69 70 ALA A N 1
ATOM 523 C CA . ALA A 1 70 ? 13.968 -11.547 -13.781 1.00 92.69 70 ALA A CA 1
ATOM 524 C C . ALA A 1 70 ? 13.555 -10.223 -14.440 1.00 92.69 70 ALA A C 1
ATOM 526 O O . ALA A 1 70 ? 14.111 -9.855 -15.473 1.00 92.69 70 ALA A O 1
ATOM 527 N N . PHE A 1 71 ? 12.647 -9.469 -13.807 1.00 91.25 71 PHE A N 1
ATOM 528 C CA . PHE A 1 71 ? 12.234 -8.153 -14.296 1.00 91.25 71 PHE A CA 1
ATOM 529 C C . PHE A 1 71 ? 13.414 -7.181 -14.386 1.00 91.25 71 PHE A C 1
ATOM 531 O O . PHE A 1 71 ? 13.624 -6.567 -15.429 1.00 91.25 71 PHE A O 1
ATOM 538 N N . ARG A 1 72 ? 14.207 -7.056 -13.311 1.00 92.81 72 ARG A N 1
ATOM 539 C CA . ARG A 1 72 ? 15.364 -6.144 -13.288 1.00 92.81 72 ARG A CA 1
ATOM 540 C C . ARG A 1 72 ? 16.386 -6.504 -14.354 1.00 92.81 72 ARG A C 1
ATOM 542 O O . ARG A 1 72 ? 16.848 -5.622 -15.066 1.00 92.81 72 ARG A O 1
ATOM 549 N N . PHE A 1 73 ? 16.688 -7.793 -14.492 1.00 93.62 73 PHE A N 1
ATOM 550 C CA . PHE A 1 73 ? 17.621 -8.280 -15.501 1.00 93.62 73 PHE A CA 1
ATOM 551 C C . PHE A 1 73 ? 17.144 -7.965 -16.925 1.00 93.62 73 PHE A C 1
ATOM 553 O O . PHE A 1 73 ? 17.925 -7.462 -17.734 1.00 93.62 73 PHE A O 1
ATOM 560 N N . GLY A 1 74 ? 15.864 -8.214 -17.225 1.00 93.00 74 GLY A N 1
ATOM 561 C CA . GLY A 1 74 ? 15.273 -7.869 -18.519 1.00 93.00 74 GLY A CA 1
ATOM 562 C C . GLY A 1 74 ? 15.320 -6.364 -18.783 1.00 93.00 74 GLY A C 1
ATOM 563 O O . GLY A 1 74 ? 15.801 -5.937 -19.829 1.00 93.00 74 GLY A O 1
ATOM 564 N N . PHE A 1 75 ? 14.921 -5.553 -17.798 1.00 92.00 75 PHE A N 1
ATOM 565 C CA . PHE A 1 75 ? 14.940 -4.093 -17.905 1.00 92.00 75 PHE A CA 1
ATOM 566 C C . PHE A 1 75 ? 16.354 -3.547 -18.148 1.00 92.00 75 PHE A C 1
ATOM 568 O O . PHE A 1 75 ? 16.547 -2.699 -19.013 1.00 92.00 75 PHE A O 1
ATOM 575 N N . GLU A 1 76 ? 17.361 -4.034 -17.415 1.00 92.81 76 GLU A N 1
ATOM 576 C CA . GLU A 1 76 ? 18.761 -3.622 -17.593 1.00 92.81 76 GLU A CA 1
ATOM 577 C C . GLU A 1 76 ? 19.331 -4.040 -18.949 1.00 92.81 76 GLU A C 1
ATOM 579 O O . GLU A 1 76 ? 20.111 -3.287 -19.538 1.00 92.81 76 GLU A O 1
ATOM 584 N N . THR A 1 77 ? 18.950 -5.225 -19.432 1.00 93.50 77 THR A N 1
ATOM 585 C CA . THR A 1 77 ? 19.368 -5.736 -20.741 1.00 93.50 77 THR A CA 1
ATOM 586 C C . THR A 1 77 ? 18.821 -4.843 -21.849 1.00 93.50 77 THR A C 1
ATOM 588 O O . THR A 1 77 ? 19.607 -4.269 -22.599 1.00 93.50 77 THR A O 1
ATOM 591 N N . GLU A 1 78 ? 17.507 -4.615 -21.880 1.00 90.75 78 GLU A N 1
ATOM 592 C CA . GLU A 1 78 ? 16.872 -3.756 -22.888 1.00 90.75 78 GLU A CA 1
ATOM 593 C C . GLU A 1 78 ? 17.355 -2.304 -22.801 1.00 90.75 78 GLU A C 1
ATOM 595 O O . GLU A 1 78 ? 17.677 -1.685 -23.815 1.00 90.75 78 GLU A O 1
ATOM 600 N N . ASN A 1 79 ? 17.496 -1.759 -21.587 1.00 88.75 79 ASN A N 1
ATOM 601 C CA . ASN A 1 79 ? 18.029 -0.413 -21.386 1.00 88.75 79 ASN A CA 1
ATOM 602 C C . ASN A 1 79 ? 19.457 -0.270 -21.944 1.00 88.75 79 ASN A C 1
ATOM 604 O O . ASN A 1 79 ? 19.802 0.786 -22.470 1.00 88.75 79 ASN A O 1
ATOM 608 N N . ARG A 1 80 ? 20.286 -1.321 -21.877 1.00 89.62 80 ARG A N 1
ATOM 609 C CA . ARG A 1 80 ? 21.623 -1.320 -22.487 1.00 89.62 80 ARG A CA 1
ATOM 610 C C . ARG A 1 80 ? 21.555 -1.367 -24.013 1.00 89.62 80 ARG A C 1
ATOM 612 O O . ARG A 1 80 ? 22.289 -0.617 -24.654 1.00 89.62 80 ARG A O 1
ATOM 619 N N . GLU A 1 81 ? 20.683 -2.199 -24.579 1.00 90.44 81 GLU A N 1
ATOM 620 C CA . GLU A 1 81 ? 20.515 -2.336 -26.034 1.00 90.44 81 GLU A CA 1
ATOM 621 C C . GLU A 1 81 ? 20.065 -1.020 -26.692 1.00 90.44 81 GLU A C 1
ATOM 623 O O . GLU A 1 81 ? 20.567 -0.649 -27.753 1.00 90.44 81 GLU A O 1
ATOM 628 N N . ILE A 1 82 ? 19.203 -0.242 -26.027 1.00 87.50 82 ILE A N 1
ATOM 629 C CA . ILE A 1 82 ? 18.765 1.078 -26.521 1.00 87.50 82 ILE A CA 1
ATOM 630 C C . ILE A 1 82 ? 19.764 2.217 -26.232 1.00 87.50 82 ILE A C 1
ATOM 632 O O . ILE A 1 82 ? 19.469 3.381 -26.510 1.00 87.50 82 ILE A O 1
ATOM 636 N N . GLY A 1 83 ? 20.942 1.913 -25.674 1.00 85.50 83 GLY A N 1
ATOM 637 C CA . GLY A 1 83 ? 21.976 2.902 -25.347 1.00 85.50 83 GLY A CA 1
ATOM 638 C C . GLY A 1 83 ? 21.673 3.756 -24.110 1.00 85.50 83 GLY A C 1
ATOM 639 O O . GLY A 1 83 ? 22.170 4.879 -23.997 1.00 85.50 83 GLY A O 1
ATOM 640 N N . GLY A 1 84 ? 20.844 3.249 -23.197 1.00 82.44 84 GLY A N 1
ATOM 641 C CA . GLY A 1 84 ? 20.545 3.864 -21.909 1.00 82.44 84 GLY A CA 1
ATOM 642 C C . GLY A 1 84 ? 21.733 3.858 -20.941 1.00 82.44 84 GLY A C 1
ATOM 643 O O . GLY A 1 84 ? 22.765 3.221 -21.157 1.00 82.44 84 GLY A O 1
ATOM 644 N N . TYR A 1 85 ? 21.595 4.606 -19.847 1.00 82.00 85 TYR A N 1
ATOM 645 C CA . TYR A 1 85 ? 22.627 4.714 -18.815 1.00 82.00 85 TYR A CA 1
ATOM 646 C C . TYR A 1 85 ? 22.606 3.508 -17.868 1.00 82.00 85 TYR A C 1
ATOM 648 O O . TYR A 1 85 ? 21.593 2.826 -17.730 1.00 82.00 85 TYR A O 1
ATOM 656 N N . VAL A 1 86 ? 23.720 3.252 -17.182 1.00 85.81 86 VAL A N 1
ATOM 657 C CA . VAL A 1 86 ? 23.794 2.190 -16.168 1.00 85.81 86 VAL A CA 1
ATOM 658 C C . VAL A 1 86 ? 22.895 2.546 -14.986 1.00 85.81 86 VAL A C 1
ATOM 660 O O . VAL A 1 86 ? 23.054 3.603 -14.382 1.00 85.81 86 VAL A O 1
ATOM 663 N N . ILE A 1 87 ? 21.963 1.658 -14.650 1.00 85.81 87 ILE A N 1
ATOM 664 C CA . ILE A 1 87 ? 21.065 1.836 -13.510 1.00 85.81 87 ILE A CA 1
ATOM 665 C C . ILE A 1 87 ? 21.837 1.479 -12.241 1.00 85.81 87 ILE A C 1
ATOM 667 O O . ILE A 1 87 ? 22.231 0.332 -12.043 1.00 85.81 87 ILE A O 1
ATOM 671 N N . GLU A 1 88 ? 22.083 2.469 -11.388 1.00 86.94 88 GLU A N 1
ATOM 672 C CA . GLU A 1 88 ? 22.732 2.241 -10.099 1.00 86.94 88 GLU A CA 1
ATOM 673 C C . GLU A 1 88 ? 21.814 1.430 -9.162 1.00 86.94 88 GLU A C 1
ATOM 675 O O . GLU A 1 88 ? 20.596 1.642 -9.172 1.00 86.94 88 GLU A O 1
ATOM 680 N N . PRO A 1 89 ? 22.359 0.536 -8.313 1.00 85.50 89 PRO A N 1
ATOM 681 C CA . PRO A 1 89 ? 21.566 -0.263 -7.373 1.00 85.50 89 PRO A CA 1
ATOM 682 C C . PRO A 1 89 ? 20.619 0.563 -6.489 1.00 85.50 89 PRO A C 1
ATOM 684 O O . PRO A 1 89 ? 19.496 0.135 -6.215 1.00 85.50 89 PRO A O 1
ATOM 687 N N . ASP A 1 90 ? 21.034 1.769 -6.101 1.00 86.50 90 ASP A N 1
ATOM 688 C CA . ASP A 1 90 ? 20.230 2.675 -5.281 1.00 86.50 90 ASP A CA 1
ATOM 689 C C . ASP A 1 90 ? 18.945 3.112 -5.995 1.00 86.50 90 ASP A C 1
ATOM 691 O O . ASP A 1 90 ? 17.901 3.267 -5.361 1.00 86.50 90 ASP A O 1
ATOM 695 N N . LEU A 1 91 ? 18.953 3.221 -7.327 1.00 87.75 91 LEU A N 1
ATOM 696 C CA . LEU A 1 91 ? 17.760 3.583 -8.096 1.00 87.75 91 LEU A CA 1
ATOM 697 C C . LEU A 1 91 ? 16.690 2.481 -8.055 1.00 87.75 91 LEU A C 1
ATOM 699 O O . LEU A 1 91 ? 15.498 2.790 -8.011 1.00 87.75 91 LEU A O 1
ATOM 703 N N . TRP A 1 92 ? 17.088 1.206 -7.985 1.00 89.25 92 TRP A N 1
ATOM 704 C CA . TRP A 1 92 ? 16.158 0.091 -7.759 1.00 89.25 92 TRP A CA 1
ATOM 705 C C . TRP A 1 92 ? 15.536 0.124 -6.361 1.00 89.25 92 TRP A C 1
ATOM 707 O O . TRP A 1 92 ? 14.394 -0.302 -6.164 1.00 89.25 92 TRP A O 1
ATOM 717 N N . MET A 1 93 ? 16.280 0.616 -5.370 1.00 87.94 93 MET A N 1
ATOM 718 C CA . MET A 1 93 ? 15.753 0.840 -4.027 1.00 87.94 93 MET A CA 1
ATOM 719 C C . MET A 1 93 ? 14.755 2.004 -4.023 1.00 87.94 93 MET A C 1
ATOM 721 O O . MET A 1 93 ? 13.651 1.850 -3.500 1.00 87.94 93 MET A O 1
ATOM 725 N N . VAL A 1 94 ? 15.074 3.115 -4.695 1.00 89.31 94 VAL A N 1
ATOM 726 C CA . VAL A 1 94 ? 14.142 4.242 -4.870 1.00 89.31 94 VAL A CA 1
ATOM 727 C C . VAL A 1 94 ? 12.877 3.800 -5.615 1.00 89.31 94 VAL A C 1
ATOM 729 O O . VAL A 1 94 ? 11.777 4.164 -5.207 1.00 89.31 94 VAL A O 1
ATOM 732 N N . GLY A 1 95 ? 12.987 2.957 -6.647 1.00 88.62 95 GLY A N 1
ATOM 733 C CA . GLY A 1 95 ? 11.819 2.405 -7.343 1.00 88.62 95 GLY A CA 1
ATOM 734 C C . GLY A 1 95 ? 10.899 1.591 -6.428 1.00 88.62 95 GLY A C 1
ATOM 735 O O . GLY A 1 95 ? 9.678 1.749 -6.464 1.00 88.62 95 GLY A O 1
ATOM 736 N N . GLN A 1 96 ? 11.469 0.790 -5.522 1.00 87.69 96 GLN A N 1
ATOM 737 C CA . GLN A 1 96 ? 10.692 0.082 -4.497 1.00 87.69 96 GLN A CA 1
ATOM 738 C C . GLN A 1 96 ? 10.024 1.037 -3.500 1.00 87.69 96 GLN A C 1
ATOM 740 O O . GLN A 1 96 ? 8.859 0.831 -3.150 1.00 87.69 96 GLN A O 1
ATOM 745 N N . MET A 1 97 ? 10.730 2.084 -3.059 1.00 89.38 97 MET A N 1
ATOM 746 C CA . MET A 1 97 ? 10.161 3.109 -2.177 1.00 89.38 97 MET A CA 1
ATOM 747 C C . MET A 1 97 ? 8.971 3.798 -2.846 1.00 89.38 97 MET A C 1
ATOM 749 O O . MET A 1 97 ? 7.895 3.868 -2.259 1.00 89.38 97 MET A O 1
ATOM 753 N N . VAL A 1 98 ? 9.138 4.241 -4.095 1.00 87.31 98 VAL A N 1
ATOM 754 C CA . VAL A 1 98 ? 8.085 4.905 -4.872 1.00 87.31 98 VAL A CA 1
ATOM 755 C C . VAL A 1 98 ? 6.892 3.976 -5.083 1.00 87.31 98 VAL A C 1
ATOM 757 O O . VAL A 1 98 ? 5.760 4.398 -4.874 1.00 87.31 98 VAL A O 1
ATOM 760 N N . SER A 1 99 ? 7.117 2.701 -5.406 1.00 84.94 99 SER A N 1
ATOM 761 C CA . SER A 1 99 ? 6.041 1.710 -5.550 1.00 84.94 99 SER A CA 1
ATOM 762 C C . SER A 1 99 ? 5.202 1.556 -4.274 1.00 84.94 99 SER A C 1
ATOM 764 O O . SER A 1 99 ? 3.974 1.496 -4.335 1.00 84.94 99 SER A O 1
ATOM 766 N N . ARG A 1 100 ? 5.845 1.507 -3.098 1.00 86.50 100 ARG A N 1
ATOM 767 C CA . ARG A 1 100 ? 5.137 1.428 -1.808 1.00 86.50 100 ARG A CA 1
ATOM 768 C C . ARG A 1 100 ? 4.447 2.742 -1.458 1.00 86.50 100 ARG A C 1
ATOM 770 O O . ARG A 1 100 ? 3.301 2.718 -1.028 1.00 86.50 100 ARG A O 1
ATOM 777 N N . PHE A 1 101 ? 5.121 3.867 -1.678 1.00 88.25 101 PHE A N 1
ATOM 778 C CA . PHE A 1 101 ? 4.580 5.198 -1.422 1.00 88.25 101 PHE A CA 1
ATOM 779 C C . PHE A 1 101 ? 3.328 5.479 -2.257 1.00 88.25 101 PHE A C 1
ATOM 781 O O . PHE A 1 101 ? 2.314 5.880 -1.697 1.00 88.25 101 PHE A O 1
ATOM 788 N N . MET A 1 102 ? 3.366 5.202 -3.566 1.00 84.44 102 MET A N 1
ATOM 789 C CA . MET A 1 102 ? 2.225 5.416 -4.464 1.00 84.44 102 MET A CA 1
ATOM 790 C C . MET A 1 102 ? 0.998 4.604 -4.036 1.00 84.44 102 MET A C 1
ATOM 792 O O . MET A 1 102 ? -0.108 5.131 -4.048 1.00 84.44 102 MET A O 1
ATOM 796 N N . ARG A 1 103 ? 1.188 3.356 -3.588 1.00 82.88 103 ARG A N 1
ATOM 797 C CA . ARG A 1 103 ? 0.090 2.530 -3.059 1.00 82.88 103 ARG A CA 1
ATOM 798 C C . ARG A 1 103 ? -0.545 3.133 -1.805 1.00 82.88 103 ARG A C 1
ATOM 800 O O . ARG A 1 103 ? -1.765 3.126 -1.697 1.00 82.88 103 ARG A O 1
ATOM 807 N N . LEU A 1 104 ? 0.266 3.688 -0.902 1.00 87.88 104 LEU A N 1
ATOM 808 C CA . LEU A 1 104 ? -0.220 4.335 0.322 1.00 87.88 104 LEU A CA 1
ATOM 809 C C . LEU A 1 104 ? -1.011 5.612 0.025 1.00 87.88 104 LEU A C 1
ATOM 811 O O . LEU A 1 104 ? -2.104 5.789 0.549 1.00 87.88 104 LEU A O 1
ATOM 815 N N . VAL A 1 105 ? -0.478 6.507 -0.814 1.00 87.38 105 VAL A N 1
ATOM 816 C CA . VAL A 1 105 ? -1.134 7.801 -1.087 1.00 87.38 105 VAL A CA 1
ATOM 817 C C . VAL A 1 105 ? -2.370 7.670 -1.971 1.00 87.38 105 VAL A C 1
ATOM 819 O O . VAL A 1 105 ? -3.272 8.495 -1.870 1.00 87.38 105 VAL A O 1
ATOM 822 N N . ASN A 1 106 ? -2.429 6.627 -2.803 1.00 83.25 106 ASN A N 1
ATOM 823 C CA . ASN A 1 106 ? -3.606 6.316 -3.610 1.00 83.25 106 ASN A CA 1
ATOM 824 C C . ASN A 1 106 ? -4.647 5.478 -2.850 1.00 83.25 106 ASN A C 1
ATOM 826 O O . ASN A 1 106 ? -5.696 5.197 -3.423 1.00 83.25 106 ASN A O 1
ATOM 830 N N . LEU A 1 107 ? -4.372 5.080 -1.596 1.00 82.44 107 LEU A N 1
ATOM 831 C CA . LEU A 1 107 ? -5.222 4.180 -0.801 1.00 82.44 107 LEU A CA 1
ATOM 832 C C . LEU A 1 107 ? -5.563 2.889 -1.563 1.00 82.44 107 LEU A C 1
ATOM 834 O O . LEU A 1 107 ? -6.700 2.422 -1.581 1.00 82.44 107 LEU A O 1
ATOM 838 N N . ASP A 1 108 ? -4.555 2.346 -2.247 1.00 77.75 108 ASP A N 1
ATOM 839 C CA . ASP A 1 108 ? -4.714 1.295 -3.254 1.00 77.75 108 ASP A CA 1
ATOM 840 C C . ASP A 1 108 ? -4.259 -0.088 -2.755 1.00 77.75 108 ASP A C 1
ATOM 842 O O . ASP A 1 108 ? -4.131 -1.038 -3.530 1.00 77.75 108 ASP A O 1
ATOM 846 N N . ALA A 1 109 ? -3.979 -0.209 -1.453 1.00 75.94 109 ALA A N 1
ATOM 847 C CA . ALA A 1 109 ? -3.529 -1.436 -0.815 1.00 75.94 109 ALA A CA 1
ATOM 848 C C . ALA A 1 109 ? -4.548 -1.970 0.202 1.00 75.94 109 ALA A C 1
ATOM 850 O O . ALA A 1 109 ? -5.248 -1.231 0.878 1.00 75.94 109 ALA A O 1
ATOM 851 N N . LEU A 1 110 ? -4.593 -3.297 0.356 1.00 72.88 110 LEU A N 1
ATOM 852 C CA . LEU A 1 110 ? -5.425 -3.955 1.375 1.00 72.88 110 LEU A CA 1
ATOM 853 C C . LEU A 1 110 ? -4.766 -3.984 2.767 1.00 72.88 110 LEU A C 1
ATOM 855 O O . LEU A 1 110 ? -5.413 -4.323 3.754 1.00 72.88 110 LEU A O 1
ATOM 859 N N . GLN A 1 111 ? -3.460 -3.711 2.849 1.00 77.25 111 GLN A N 1
ATOM 860 C CA . GLN A 1 111 ? -2.661 -3.804 4.076 1.00 77.25 111 GLN A CA 1
ATOM 861 C C . GLN A 1 111 ? -1.762 -2.572 4.233 1.00 77.25 111 GLN A C 1
ATOM 863 O O . GLN A 1 111 ? -0.538 -2.698 4.321 1.00 77.25 111 GLN A O 1
ATOM 868 N N . ASP A 1 112 ? -2.361 -1.379 4.248 1.00 83.31 112 ASP A N 1
ATOM 869 C CA . ASP A 1 112 ? -1.645 -0.093 4.259 1.00 83.31 112 ASP A CA 1
ATOM 870 C C . ASP A 1 112 ? -0.561 -0.023 5.336 1.00 83.31 112 ASP A C 1
ATOM 872 O O . ASP A 1 112 ? 0.566 0.383 5.062 1.00 83.31 112 ASP A O 1
ATOM 876 N N . TYR A 1 113 ? -0.850 -0.517 6.542 1.00 84.50 113 TYR A N 1
ATOM 877 C CA . TYR A 1 113 ? 0.136 -0.551 7.622 1.00 84.50 113 TYR A CA 1
ATOM 878 C C . TYR A 1 113 ? 1.409 -1.327 7.235 1.00 84.50 113 TYR A C 1
ATOM 880 O O . TYR A 1 113 ? 2.515 -0.844 7.465 1.00 84.50 113 TYR A O 1
ATOM 888 N N . ASN A 1 114 ? 1.280 -2.485 6.578 1.00 83.69 114 ASN A N 1
ATOM 889 C CA . ASN A 1 114 ? 2.429 -3.295 6.157 1.00 83.69 114 ASN A CA 1
ATOM 890 C C . ASN A 1 114 ? 3.223 -2.607 5.036 1.00 83.69 114 ASN A C 1
ATOM 892 O O . ASN A 1 114 ? 4.450 -2.717 4.971 1.00 83.69 114 ASN A O 1
ATOM 896 N N . HIS A 1 115 ? 2.543 -1.877 4.147 1.00 84.44 115 HIS A N 1
ATOM 897 C CA . HIS A 1 115 ? 3.215 -1.074 3.127 1.00 84.44 115 HIS A CA 1
ATOM 898 C C . HIS A 1 115 ? 3.976 0.100 3.740 1.00 84.44 115 HIS A C 1
ATOM 900 O O . HIS A 1 115 ? 5.105 0.358 3.317 1.00 84.44 115 HIS A O 1
ATOM 906 N N . LEU A 1 116 ? 3.390 0.764 4.740 1.00 88.69 116 LEU A N 1
ATOM 907 C CA . LEU A 1 116 ? 4.018 1.850 5.485 1.00 88.69 116 LEU A CA 1
ATOM 908 C C . LEU A 1 116 ? 5.234 1.351 6.266 1.00 88.69 116 LEU A C 1
ATOM 910 O O . LEU A 1 116 ? 6.304 1.938 6.152 1.00 88.69 116 LEU A O 1
ATOM 914 N N . GLU A 1 117 ? 5.105 0.238 6.986 1.00 87.25 117 GLU A N 1
ATOM 915 C CA . GLU A 1 117 ? 6.206 -0.385 7.725 1.00 87.25 117 GLU A CA 1
ATOM 916 C C . GLU A 1 117 ? 7.373 -0.746 6.806 1.00 87.25 117 GLU A C 1
ATOM 918 O O . GLU A 1 117 ? 8.516 -0.368 7.068 1.00 87.25 117 GLU A O 1
ATOM 923 N N . ALA A 1 118 ? 7.090 -1.399 5.679 1.00 85.88 118 ALA A N 1
ATOM 924 C CA . ALA A 1 118 ? 8.122 -1.756 4.719 1.00 85.88 118 ALA A CA 1
ATOM 925 C C . ALA A 1 118 ? 8.740 -0.532 4.019 1.00 85.88 118 ALA A C 1
ATOM 927 O O . ALA A 1 118 ? 9.928 -0.547 3.713 1.00 85.88 118 ALA A O 1
ATOM 928 N N . LEU A 1 119 ? 7.969 0.533 3.767 1.00 89.31 119 LEU A N 1
ATOM 929 C CA . LEU A 1 119 ? 8.507 1.793 3.246 1.00 89.31 119 LEU A CA 1
ATOM 930 C C . LEU A 1 119 ? 9.438 2.452 4.269 1.00 89.31 119 LEU A C 1
ATOM 932 O O . LEU A 1 119 ? 10.548 2.846 3.924 1.00 89.31 119 LEU A O 1
ATOM 936 N N . CYS A 1 120 ? 9.015 2.526 5.529 1.00 88.25 120 CYS A N 1
ATOM 937 C CA . CYS A 1 120 ? 9.830 3.028 6.627 1.00 88.25 120 CYS A CA 1
ATOM 938 C C . CYS A 1 120 ? 11.129 2.228 6.782 1.00 88.25 120 CYS A C 1
ATOM 940 O O . CYS A 1 120 ? 12.183 2.832 6.939 1.00 88.25 120 CYS A O 1
ATOM 942 N N . ALA A 1 121 ? 11.077 0.900 6.661 1.00 85.31 121 ALA A N 1
ATOM 943 C CA . ALA A 1 121 ? 12.261 0.041 6.702 1.00 85.31 121 ALA A CA 1
ATOM 944 C C . ALA A 1 121 ? 13.222 0.252 5.516 1.00 85.31 121 ALA A C 1
ATOM 946 O O . ALA A 1 121 ? 14.411 -0.011 5.655 1.00 85.31 121 ALA A O 1
ATOM 947 N N . LEU A 1 122 ? 12.725 0.710 4.359 1.00 85.00 122 LEU A N 1
ATOM 948 C CA . LEU A 1 122 ? 13.571 1.078 3.218 1.00 85.00 122 LEU A CA 1
ATOM 949 C C . LEU A 1 122 ? 14.219 2.455 3.406 1.00 85.00 122 LEU A C 1
ATOM 951 O O . LEU A 1 122 ? 15.349 2.660 2.981 1.00 85.00 122 LEU A O 1
ATOM 955 N N . VAL A 1 123 ? 13.484 3.414 3.978 1.00 84.00 123 VAL A N 1
ATOM 956 C CA . VAL A 1 123 ? 13.918 4.818 4.106 1.00 84.00 123 VAL A CA 1
ATOM 957 C C . VAL A 1 123 ? 14.805 5.036 5.327 1.00 84.00 123 VAL A C 1
ATOM 959 O O . VAL A 1 123 ? 15.711 5.866 5.299 1.00 84.00 123 VAL A O 1
ATOM 962 N N . TRP A 1 124 ? 14.535 4.331 6.420 1.00 79.94 124 TRP A N 1
ATOM 963 C CA . TRP A 1 124 ? 15.358 4.391 7.616 1.00 79.94 124 TRP A CA 1
ATOM 964 C C . TRP A 1 124 ? 16.511 3.400 7.477 1.00 79.94 124 TRP A C 1
ATOM 966 O O . TRP A 1 124 ? 16.285 2.235 7.163 1.00 79.94 124 TRP A O 1
ATOM 976 N N . GLU A 1 125 ? 17.743 3.850 7.736 1.00 65.31 125 GLU A N 1
ATOM 977 C CA . GLU A 1 125 ? 18.888 2.940 7.848 1.00 65.31 125 GLU A CA 1
ATOM 978 C C . GLU A 1 125 ? 18.561 1.800 8.830 1.00 65.31 125 GLU A C 1
ATOM 980 O O . GLU A 1 125 ? 17.822 2.046 9.796 1.00 65.31 125 GLU A O 1
ATOM 985 N N . PRO A 1 126 ? 19.095 0.573 8.625 1.00 57.16 126 PRO A N 1
ATOM 986 C CA . PRO A 1 126 ? 18.901 -0.540 9.545 1.00 57.16 126 PRO A CA 1
ATOM 987 C C . PRO A 1 126 ? 19.300 -0.095 10.946 1.00 57.16 126 PRO A C 1
ATOM 989 O O . PRO A 1 126 ? 20.482 0.037 11.264 1.00 57.16 126 PRO A O 1
ATOM 992 N N . ARG A 1 127 ? 18.305 0.207 11.780 1.00 54.78 127 ARG A N 1
ATOM 993 C CA . ARG A 1 127 ? 18.570 0.739 13.108 1.00 54.78 127 ARG A CA 1
ATOM 994 C C . ARG A 1 127 ? 19.200 -0.391 13.900 1.00 54.78 127 ARG A C 1
ATOM 996 O O . ARG A 1 127 ? 18.535 -1.384 14.187 1.00 54.78 127 ARG A O 1
ATOM 1003 N N . THR A 1 128 ? 20.481 -0.254 14.237 1.00 49.81 128 THR A N 1
ATOM 1004 C CA . THR A 1 128 ? 21.100 -1.084 15.270 1.00 49.81 128 THR A CA 1
ATOM 1005 C C . THR A 1 128 ? 20.192 -1.005 16.494 1.00 49.81 128 THR A C 1
ATOM 1007 O O . THR A 1 128 ? 19.968 0.110 16.979 1.00 49.81 128 THR A O 1
ATOM 1010 N N . PRO A 1 129 ? 19.620 -2.126 16.969 1.00 49.28 129 PRO A N 1
ATOM 1011 C CA . PRO A 1 129 ? 18.857 -2.116 18.203 1.00 49.28 129 PRO A CA 1
ATOM 1012 C C . PRO A 1 129 ? 19.779 -1.551 19.281 1.00 49.28 129 PRO A C 1
ATOM 1014 O O . PRO A 1 129 ? 20.865 -2.093 19.493 1.00 49.28 129 PRO A O 1
ATOM 1017 N N . GLY A 1 130 ? 19.398 -0.434 19.902 1.00 48.25 130 GLY A N 1
ATOM 1018 C CA . GLY A 1 130 ? 20.127 0.070 21.060 1.00 48.25 130 GLY A CA 1
ATOM 1019 C C . GLY A 1 130 ? 20.249 -1.047 22.096 1.00 48.25 130 GLY A C 1
ATOM 1020 O O . GLY A 1 130 ? 19.340 -1.875 22.223 1.00 48.25 130 GLY A O 1
ATOM 1021 N N . GLU A 1 131 ? 21.381 -1.113 22.799 1.00 46.22 131 GLU A N 1
ATOM 1022 C CA . GLU A 1 131 ? 21.551 -2.044 23.914 1.00 46.22 131 GLU A CA 1
ATOM 1023 C C . GLU A 1 131 ? 20.408 -1.832 24.918 1.00 46.22 131 GLU A C 1
ATOM 1025 O O . GLU A 1 131 ? 20.359 -0.834 25.631 1.00 46.22 131 GLU A O 1
ATOM 1030 N N . GLY A 1 132 ? 19.461 -2.773 24.920 1.00 50.66 132 GLY A N 1
ATOM 1031 C CA . GLY A 1 132 ? 18.259 -2.741 25.747 1.00 50.66 132 GLY A CA 1
ATOM 1032 C C . GLY A 1 132 ? 17.003 -2.325 24.990 1.00 50.66 132 GLY A C 1
ATOM 1033 O O . GLY A 1 132 ? 16.523 -1.231 25.219 1.00 50.66 132 GLY A O 1
ATOM 1034 N N . ALA A 1 133 ? 16.467 -3.213 24.1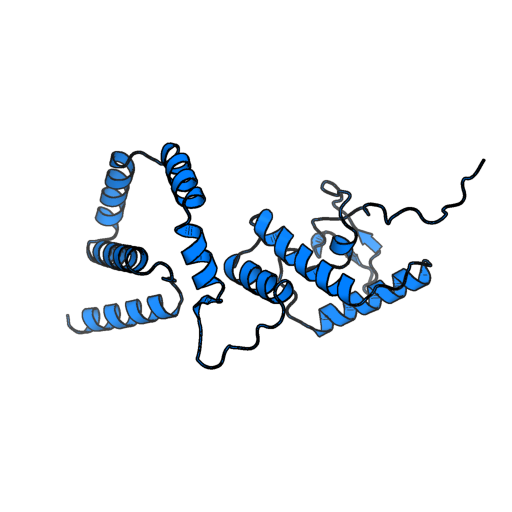40 1.00 53.72 133 ALA A N 1
ATOM 1035 C CA . ALA A 1 133 ? 15.068 -3.268 23.675 1.00 53.72 133 ALA A CA 1
ATOM 1036 C C . ALA A 1 133 ? 14.285 -1.932 23.659 1.00 53.72 133 ALA A C 1
ATOM 1038 O O . ALA A 1 133 ? 13.159 -1.863 24.157 1.00 53.72 133 ALA A O 1
ATOM 1039 N N . ASP A 1 134 ? 14.878 -0.868 23.115 1.00 55.34 134 ASP A N 1
ATOM 1040 C CA . ASP A 1 134 ? 14.282 0.463 23.147 1.00 55.34 134 ASP A CA 1
ATOM 1041 C C . ASP A 1 134 ? 13.274 0.586 21.999 1.00 55.34 134 ASP A C 1
ATOM 1043 O O . ASP A 1 134 ? 13.595 0.938 20.863 1.00 55.34 134 ASP A O 1
ATOM 1047 N N . ASP A 1 135 ? 12.032 0.213 22.306 1.00 62.12 135 ASP A N 1
ATOM 1048 C CA . ASP A 1 135 ? 10.872 0.216 21.409 1.00 62.12 135 ASP A CA 1
ATOM 1049 C C . ASP A 1 135 ? 10.334 1.640 21.134 1.00 62.12 135 ASP A C 1
ATOM 1051 O O . ASP A 1 135 ? 9.322 1.811 20.458 1.00 62.12 135 ASP A O 1
ATOM 1055 N N . THR A 1 136 ? 10.998 2.699 21.619 1.00 63.59 136 THR A N 1
ATOM 1056 C CA . THR A 1 136 ? 10.608 4.096 21.321 1.00 63.59 136 THR A CA 1
ATOM 1057 C C . THR A 1 136 ? 10.750 4.465 19.844 1.00 63.59 136 THR A C 1
ATOM 1059 O O . THR A 1 136 ? 10.137 5.424 19.380 1.00 63.59 136 THR A O 1
ATOM 1062 N N . ASN A 1 137 ? 11.528 3.688 19.093 1.00 67.19 137 ASN A N 1
ATOM 1063 C CA . ASN A 1 137 ? 11.846 3.931 17.692 1.00 67.19 137 ASN A CA 1
ATOM 1064 C C . ASN A 1 137 ? 11.077 3.038 16.707 1.00 67.19 137 ASN A C 1
ATOM 1066 O O . ASN A 1 137 ? 11.351 3.089 15.505 1.00 67.19 137 ASN A O 1
ATOM 1070 N N . SER A 1 138 ? 10.131 2.223 17.184 1.00 79.88 138 SER A N 1
ATOM 1071 C CA . SER A 1 138 ? 9.263 1.437 16.307 1.00 79.88 138 SER A CA 1
ATOM 1072 C C . SER A 1 138 ? 8.232 2.321 15.600 1.00 79.88 138 SER A C 1
ATOM 1074 O O . SER A 1 138 ? 7.844 3.379 16.102 1.00 79.88 138 SER A O 1
ATOM 1076 N N . LEU A 1 139 ? 7.762 1.892 14.423 1.00 83.75 139 LEU A N 1
ATOM 1077 C CA . LEU A 1 139 ? 6.728 2.625 13.686 1.00 83.75 139 LEU A CA 1
ATOM 1078 C C . LEU A 1 139 ? 5.469 2.884 14.546 1.00 83.75 139 LEU A C 1
ATOM 1080 O O . LEU A 1 139 ? 5.025 4.032 14.573 1.00 83.75 139 LEU A O 1
ATOM 1084 N N . PRO A 1 140 ? 4.928 1.915 15.318 1.00 84.12 140 PRO A N 1
ATOM 1085 C CA . PRO A 1 140 ? 3.816 2.176 16.233 1.00 84.12 140 PRO A CA 1
ATOM 1086 C C . PRO A 1 140 ? 4.112 3.257 17.275 1.00 84.12 140 PRO A C 1
ATOM 1088 O O . PRO A 1 140 ? 3.247 4.082 17.559 1.00 84.12 140 PRO A O 1
ATOM 1091 N N . ALA A 1 141 ? 5.322 3.278 17.846 1.00 83.12 141 ALA A N 1
ATOM 1092 C CA . ALA A 1 141 ? 5.708 4.293 18.823 1.00 83.12 141 ALA A CA 1
ATOM 1093 C C . ALA A 1 141 ? 5.797 5.689 18.187 1.00 83.12 141 ALA A C 1
ATOM 1095 O O . ALA A 1 141 ? 5.295 6.660 18.755 1.00 83.12 141 ALA A O 1
ATOM 1096 N N . LEU A 1 142 ? 6.358 5.782 16.978 1.00 85.69 142 LEU A N 1
ATOM 1097 C CA . LEU A 1 142 ? 6.437 7.031 16.218 1.00 85.69 142 LEU A CA 1
ATOM 1098 C C . LEU A 1 142 ? 5.050 7.553 15.827 1.00 85.69 142 LEU A C 1
ATOM 1100 O O . LEU A 1 142 ? 4.779 8.743 15.988 1.00 85.69 142 LEU A O 1
ATOM 1104 N N . LEU A 1 143 ? 4.161 6.673 15.356 1.00 87.56 143 LEU A N 1
ATOM 1105 C CA . LEU A 1 143 ? 2.778 7.030 15.032 1.00 87.56 143 LEU A CA 1
ATOM 1106 C C . LEU A 1 143 ? 2.015 7.492 16.277 1.00 87.56 143 LEU A C 1
ATOM 1108 O O . LEU A 1 143 ? 1.357 8.529 16.225 1.00 87.56 143 LEU A O 1
ATOM 1112 N N . ALA A 1 144 ? 2.161 6.794 17.407 1.00 86.69 144 ALA A N 1
ATOM 1113 C CA . ALA A 1 144 ? 1.554 7.198 18.673 1.00 86.69 144 ALA A CA 1
ATOM 1114 C C . ALA A 1 144 ? 2.055 8.578 19.134 1.00 86.69 144 ALA A C 1
ATOM 1116 O O . ALA A 1 144 ? 1.249 9.446 19.470 1.00 86.69 144 ALA A O 1
ATOM 1117 N N . ALA A 1 145 ? 3.369 8.823 19.080 1.00 88.06 145 ALA A N 1
ATOM 1118 C CA . ALA A 1 145 ? 3.937 10.128 19.412 1.00 88.06 145 ALA A CA 1
ATOM 1119 C C . ALA A 1 145 ? 3.406 11.228 18.475 1.00 88.06 145 ALA A C 1
ATOM 1121 O O . ALA A 1 145 ? 3.000 12.299 18.935 1.00 88.06 145 ALA A O 1
ATOM 1122 N N . ARG A 1 146 ? 3.335 10.953 17.165 1.00 88.31 146 ARG A N 1
ATOM 1123 C CA . ARG A 1 146 ? 2.813 11.893 16.163 1.00 88.31 146 ARG A CA 1
ATOM 1124 C C . ARG A 1 146 ? 1.331 12.203 16.377 1.00 88.31 146 ARG A C 1
ATOM 1126 O O . ARG A 1 146 ? 0.962 13.371 16.279 1.00 88.31 146 ARG A O 1
ATOM 1133 N N . ALA A 1 147 ? 0.516 11.206 16.720 1.00 87.25 147 ALA A N 1
ATOM 1134 C CA . ALA A 1 147 ? -0.911 11.371 17.007 1.00 87.25 147 ALA A CA 1
ATOM 1135 C C . ALA A 1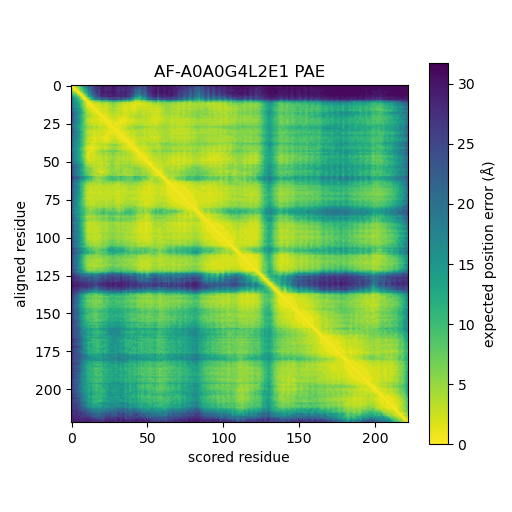 147 ? -1.171 12.287 18.216 1.00 87.25 147 ALA A C 1
ATOM 1137 O O . ALA A 1 147 ? -2.176 12.987 18.257 1.00 87.25 147 ALA A O 1
ATOM 1138 N N . THR A 1 148 ? -0.240 1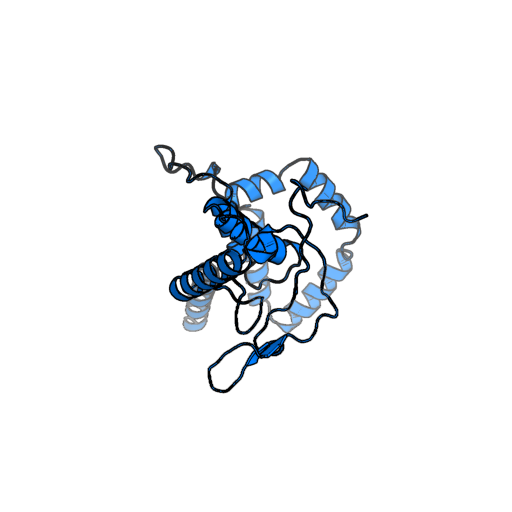2.333 19.173 1.00 88.75 148 THR A N 1
ATOM 1139 C CA . THR A 1 148 ? -0.315 13.229 20.342 1.00 88.75 148 THR A CA 1
ATOM 1140 C C . THR A 1 148 ? 0.326 14.604 20.131 1.00 88.75 148 THR A C 1
ATOM 1142 O O . THR A 1 148 ? 0.380 15.409 21.061 1.00 88.75 148 THR A O 1
ATOM 1145 N N . SER A 1 149 ? 0.840 14.893 18.930 1.00 93.19 149 SER A N 1
ATOM 1146 C CA . SER A 1 149 ? 1.436 16.198 18.638 1.00 93.19 149 SER A CA 1
ATOM 1147 C C . SER A 1 149 ? 0.380 17.305 18.603 1.00 93.19 149 SER A C 1
ATOM 1149 O O . SER A 1 149 ? -0.780 17.065 18.273 1.00 93.19 149 SER A O 1
ATOM 1151 N N . HIS A 1 150 ? 0.789 18.535 18.923 1.00 95.00 150 HIS A N 1
ATOM 1152 C CA . HIS A 1 150 ? -0.115 19.687 18.936 1.00 95.00 150 HIS A CA 1
ATOM 1153 C C . HIS A 1 150 ? -0.835 19.875 17.592 1.00 95.00 150 HIS A C 1
ATOM 1155 O O . HIS A 1 150 ? -2.054 20.020 17.566 1.00 95.00 150 HIS A O 1
ATOM 1161 N N . ASP A 1 151 ? -0.095 19.770 16.484 1.00 94.88 151 ASP A N 1
ATOM 1162 C CA . ASP A 1 151 ? -0.645 19.880 15.130 1.00 94.88 151 ASP A CA 1
ATOM 1163 C C . ASP A 1 151 ? -1.673 18.780 14.837 1.00 94.88 151 ASP A C 1
ATOM 1165 O O . ASP A 1 151 ? -2.719 19.052 14.253 1.00 94.88 151 ASP A O 1
ATOM 1169 N N . ALA A 1 152 ? -1.404 17.540 15.267 1.00 91.69 152 ALA A N 1
ATOM 1170 C CA . ALA A 1 152 ? -2.327 16.424 15.073 1.00 91.69 152 ALA A CA 1
ATOM 1171 C C . ALA A 1 152 ? -3.618 16.601 15.880 1.00 91.69 152 ALA A C 1
ATOM 1173 O O . ALA A 1 152 ? -4.693 16.307 15.370 1.00 91.69 152 ALA A O 1
ATOM 1174 N N . ILE A 1 153 ? -3.529 17.126 17.106 1.00 92.25 153 ILE A N 1
ATOM 1175 C CA . ILE A 1 153 ? -4.701 17.417 17.943 1.00 92.25 153 ILE A CA 1
ATOM 1176 C C . ILE A 1 153 ? -5.549 18.532 17.321 1.00 92.25 153 ILE A C 1
ATOM 1178 O O . ILE A 1 153 ? -6.771 18.412 17.279 1.00 92.25 153 ILE A O 1
ATOM 1182 N N . ILE A 1 154 ? -4.917 19.596 16.810 1.00 94.62 154 ILE A N 1
ATOM 1183 C CA . ILE A 1 154 ? -5.629 20.673 16.106 1.00 94.62 154 ILE A CA 1
ATOM 1184 C C . ILE A 1 154 ? -6.336 20.120 14.869 1.00 94.62 154 ILE A C 1
ATOM 1186 O O . ILE A 1 154 ? -7.520 20.385 14.674 1.00 94.62 154 ILE A O 1
ATOM 1190 N N . LEU A 1 155 ? -5.626 19.337 14.053 1.00 93.62 155 LEU A N 1
ATOM 1191 C CA . LEU A 1 155 ? -6.193 18.752 12.843 1.00 93.62 155 LEU A CA 1
ATOM 1192 C C . LEU A 1 155 ? -7.344 17.792 13.165 1.00 93.62 155 LEU A C 1
ATOM 1194 O O . LEU A 1 155 ? -8.368 17.845 12.499 1.00 93.62 155 LEU A O 1
ATOM 1198 N N . ALA A 1 156 ? -7.206 16.960 14.200 1.00 90.38 156 ALA A N 1
ATOM 1199 C CA . ALA A 1 156 ? -8.276 16.075 14.653 1.00 90.38 156 ALA A CA 1
ATOM 1200 C C . ALA A 1 156 ? -9.519 16.861 15.096 1.00 90.38 156 ALA A C 1
ATOM 1202 O O . ALA A 1 156 ? -10.630 16.458 14.778 1.00 90.38 156 ALA A O 1
ATOM 1203 N N . GLY A 1 157 ? -9.338 17.998 15.776 1.00 92.69 157 GLY A N 1
ATOM 1204 C CA . GLY A 1 157 ? -10.443 18.893 16.122 1.00 92.69 157 GLY A CA 1
ATOM 1205 C C . GLY A 1 157 ? -11.133 19.483 14.892 1.00 92.69 157 GLY A C 1
ATOM 1206 O O . GLY A 1 157 ? -12.353 19.486 14.835 1.00 92.69 157 GLY A O 1
ATOM 1207 N N . ALA A 1 158 ? -10.361 19.921 13.894 1.00 94.00 158 ALA A N 1
ATOM 1208 C CA . ALA A 1 158 ? -10.915 20.450 12.647 1.00 94.00 158 ALA A CA 1
ATOM 1209 C C . ALA A 1 158 ? -11.659 19.381 11.828 1.00 94.00 158 ALA A C 1
ATOM 1211 O O . ALA A 1 158 ? -12.678 19.678 11.220 1.00 94.00 158 ALA A O 1
ATOM 1212 N N . LEU A 1 159 ? -11.166 18.138 11.817 1.00 92.00 159 LEU A N 1
ATOM 1213 C CA . LEU A 1 159 ? -11.838 17.021 11.144 1.00 92.00 159 LEU A CA 1
ATOM 1214 C C . LEU A 1 159 ? -13.130 16.609 11.860 1.00 92.00 159 LEU A C 1
ATOM 1216 O O . LEU A 1 159 ? -14.078 16.204 11.200 1.00 92.00 159 LEU A O 1
ATOM 1220 N N . ALA A 1 160 ? -13.189 16.758 13.186 1.00 90.38 160 ALA A N 1
ATOM 1221 C CA . ALA A 1 160 ? -14.384 16.448 13.967 1.00 90.38 160 ALA A CA 1
ATOM 1222 C C . ALA A 1 160 ? -15.572 17.381 13.665 1.00 90.38 160 ALA A C 1
ATOM 1224 O O . ALA A 1 160 ? -16.707 17.035 13.984 1.00 90.38 160 ALA A O 1
ATOM 1225 N N . ASP A 1 161 ? -15.343 18.542 13.040 1.00 88.44 161 ASP A N 1
ATOM 1226 C CA . ASP A 1 161 ? -16.426 19.430 12.599 1.00 88.44 161 ASP A CA 1
ATOM 1227 C C . ASP A 1 161 ? -17.229 18.834 11.422 1.00 88.44 161 ASP A C 1
ATOM 1229 O O . ASP A 1 161 ? -18.401 19.175 11.249 1.00 88.44 161 ASP A O 1
ATOM 1233 N N . ASP A 1 162 ? -16.624 17.925 10.646 1.00 91.25 162 ASP A N 1
ATOM 1234 C CA . ASP A 1 162 ? -17.271 17.194 9.546 1.00 91.25 162 ASP A CA 1
ATOM 1235 C C . ASP A 1 162 ? -17.886 15.851 10.003 1.00 91.25 162 ASP A C 1
ATOM 1237 O O . ASP A 1 162 ? -18.554 15.172 9.213 1.00 91.25 162 ASP A O 1
ATOM 1241 N N . ASP A 1 163 ? -17.682 15.456 11.267 1.00 90.56 163 ASP A N 1
ATOM 1242 C CA . ASP A 1 163 ? -18.226 14.215 11.815 1.00 90.56 163 ASP A CA 1
ATOM 1243 C C . ASP A 1 163 ? -19.748 14.294 12.018 1.00 90.56 163 ASP A C 1
ATOM 1245 O O . ASP A 1 163 ? -20.360 15.345 12.231 1.00 90.56 163 ASP A O 1
ATOM 1249 N N . GLU A 1 164 ? -20.393 13.129 11.981 1.00 91.50 164 GLU A N 1
ATOM 1250 C CA . GLU A 1 164 ? -21.817 13.025 12.271 1.00 91.50 164 GLU A CA 1
ATOM 1251 C C . GLU A 1 164 ? -22.113 13.416 13.731 1.00 91.50 164 GLU A C 1
ATOM 1253 O O . GLU A 1 164 ? -21.379 13.070 14.658 1.00 91.50 164 GLU A O 1
ATOM 1258 N N . ALA A 1 165 ? -23.226 14.124 13.955 1.00 92.69 165 ALA A N 1
ATOM 1259 C CA . ALA A 1 165 ? -23.615 14.559 15.291 1.00 92.69 165 ALA A CA 1
ATOM 1260 C C . ALA A 1 165 ? -23.727 13.370 16.262 1.00 92.69 165 ALA A C 1
ATOM 1262 O O . ALA A 1 165 ? -24.332 12.342 15.949 1.00 92.69 165 ALA A O 1
ATOM 1263 N N . GLU A 1 166 ? -23.229 13.547 17.490 1.00 90.88 166 GLU A N 1
ATOM 1264 C CA . GLU A 1 166 ? -23.178 12.485 18.506 1.00 90.88 166 GLU A CA 1
ATOM 1265 C C . GLU A 1 166 ? -24.551 11.833 18.763 1.00 90.88 166 GLU A C 1
ATOM 1267 O O . GLU A 1 166 ? -24.645 10.633 19.020 1.00 90.88 166 GLU A O 1
ATOM 1272 N N . SER A 1 167 ? -25.640 12.600 18.656 1.00 94.00 167 SER A N 1
ATOM 1273 C CA . SER A 1 167 ? -27.005 12.080 18.787 1.00 94.00 167 SER A CA 1
ATOM 1274 C C . SER A 1 167 ? -27.370 11.060 17.707 1.00 94.00 167 SER A C 1
ATOM 1276 O O . SER A 1 167 ? -28.034 10.071 18.012 1.00 94.00 167 SER A O 1
ATOM 1278 N N . GLU A 1 168 ? -26.935 11.277 16.464 1.00 95.19 168 GLU A N 1
ATOM 1279 C CA . GLU A 1 168 ? -27.198 10.361 15.352 1.00 95.19 168 GLU A CA 1
ATOM 1280 C C . GLU A 1 168 ? -26.335 9.104 15.452 1.00 95.19 168 GLU A C 1
ATOM 1282 O O . GLU A 1 168 ? -26.853 8.000 15.265 1.00 95.19 168 GLU A O 1
ATOM 1287 N N . ILE A 1 169 ? -25.067 9.252 15.853 1.00 92.25 169 ILE A N 1
ATOM 1288 C CA . ILE A 1 169 ? -24.181 8.116 16.138 1.00 92.25 169 ILE A CA 1
ATOM 1289 C C . ILE A 1 169 ? -24.806 7.235 17.224 1.00 92.25 169 ILE A C 1
ATOM 1291 O O . ILE A 1 169 ? -25.026 6.045 17.004 1.00 92.25 169 ILE A O 1
ATOM 1295 N N . ARG A 1 170 ? -25.192 7.822 18.367 1.00 92.81 170 ARG A N 1
ATOM 1296 C CA . ARG A 1 170 ? -25.819 7.086 19.478 1.00 92.81 170 ARG A CA 1
ATOM 1297 C C . ARG A 1 170 ? -27.117 6.396 19.062 1.00 92.81 170 ARG A C 1
ATOM 1299 O O . ARG A 1 170 ? -27.360 5.263 19.475 1.00 92.81 170 ARG A O 1
ATOM 1306 N N . ARG A 1 171 ? -27.949 7.053 18.245 1.00 95.31 171 ARG A N 1
ATOM 1307 C CA . ARG A 1 171 ? -29.185 6.458 17.714 1.00 95.31 171 ARG A CA 1
ATOM 1308 C C . ARG A 1 171 ? -28.881 5.215 16.872 1.00 95.31 171 ARG A C 1
ATOM 1310 O O . ARG A 1 171 ? -29.475 4.167 17.116 1.00 95.31 171 ARG A O 1
ATOM 1317 N N . ARG A 1 172 ? -27.936 5.308 15.930 1.00 93.31 172 ARG A N 1
ATOM 1318 C CA . ARG A 1 172 ? -27.532 4.182 15.066 1.00 93.31 172 ARG A CA 1
ATOM 1319 C C . ARG A 1 172 ? -26.888 3.046 15.850 1.00 93.31 172 ARG A C 1
ATOM 1321 O O . ARG A 1 172 ? -27.203 1.887 15.599 1.00 93.31 172 ARG A O 1
ATOM 1328 N N . GLU A 1 173 ? -26.025 3.362 16.814 1.00 93.19 173 GLU A N 1
ATOM 1329 C CA . GLU A 1 173 ? -25.441 2.357 17.704 1.00 93.19 173 GLU A CA 1
ATOM 1330 C C . GLU A 1 173 ? -26.533 1.622 18.488 1.00 93.19 173 GLU A C 1
ATOM 1332 O O . GLU A 1 173 ? -26.523 0.394 18.546 1.00 93.19 173 GLU A O 1
ATOM 1337 N N . GLN A 1 174 ? -27.517 2.342 19.037 1.00 93.56 174 GLN A N 1
ATOM 1338 C CA . GLN A 1 174 ? -28.623 1.728 19.769 1.00 93.56 174 GLN A CA 1
ATOM 1339 C C . GLN A 1 174 ? -29.485 0.823 18.875 1.00 93.56 174 GLN A C 1
ATOM 1341 O O . GLN A 1 174 ? -29.859 -0.269 19.303 1.00 93.56 174 GLN A O 1
ATOM 1346 N N . GLU A 1 175 ? -29.767 1.240 17.638 1.00 95.06 175 GLU A N 1
ATOM 1347 C CA . GLU A 1 175 ? -30.474 0.422 16.642 1.00 95.06 175 GLU A CA 1
ATOM 1348 C C . GLU A 1 175 ? -29.674 -0.846 16.282 1.00 95.06 175 GLU A C 1
ATOM 1350 O O . GLU A 1 175 ? -30.213 -1.954 16.324 1.00 95.06 175 GLU A O 1
ATOM 1355 N N . TYR A 1 176 ? -28.374 -0.709 15.999 1.00 94.69 176 TYR A N 1
ATOM 1356 C CA . TYR A 1 176 ? -27.494 -1.826 15.646 1.00 94.69 176 TYR A CA 1
ATOM 1357 C C . TYR A 1 176 ? -27.342 -2.828 16.797 1.00 94.69 176 TYR A C 1
ATOM 1359 O O . TYR A 1 176 ? -27.596 -4.021 16.622 1.00 94.69 176 TYR A O 1
ATOM 1367 N N . PHE A 1 177 ? -26.968 -2.361 17.991 1.00 95.19 177 PHE A N 1
ATOM 1368 C CA . PHE A 1 177 ? -26.758 -3.224 19.156 1.00 95.19 177 PHE A CA 1
ATOM 1369 C C . PHE A 1 177 ? -28.061 -3.769 19.743 1.00 95.19 177 PHE A C 1
ATOM 1371 O O . PHE A 1 177 ? -28.056 -4.861 20.311 1.00 95.19 177 PHE A O 1
ATOM 1378 N N . GLY A 1 178 ? -29.187 -3.081 19.532 1.00 93.38 178 GLY A N 1
ATOM 1379 C CA . GLY A 1 178 ? -30.515 -3.635 19.784 1.00 93.38 178 GLY A CA 1
ATOM 1380 C C . GLY A 1 178 ? -30.818 -4.864 18.919 1.00 93.38 178 GLY A C 1
ATOM 1381 O O . GLY A 1 178 ? -31.474 -5.788 19.394 1.00 93.38 178 GLY A O 1
ATOM 1382 N N . ALA A 1 179 ? -30.302 -4.911 17.685 1.00 93.69 179 ALA A N 1
ATOM 1383 C CA . ALA A 1 179 ? -30.470 -6.046 16.778 1.00 93.69 179 ALA A CA 1
ATOM 1384 C C . ALA A 1 179 ? -29.432 -7.164 16.991 1.00 93.69 179 ALA A C 1
ATOM 1386 O O . ALA A 1 179 ? -29.781 -8.339 16.901 1.00 93.69 179 ALA A O 1
ATOM 1387 N N . VAL A 1 180 ? -28.163 -6.824 17.257 1.00 91.75 180 VAL A N 1
ATOM 1388 C CA . VAL A 1 180 ? -27.078 -7.821 17.368 1.00 91.75 180 VAL A CA 1
ATOM 1389 C C . VAL A 1 180 ? -26.855 -8.368 18.784 1.00 91.75 180 VAL A C 1
ATOM 1391 O O . VAL A 1 180 ? -26.158 -9.370 18.932 1.00 91.75 180 VAL A O 1
ATOM 1394 N N . GLY A 1 181 ? -27.434 -7.740 19.811 1.00 91.62 181 GLY A N 1
ATOM 1395 C CA . GLY A 1 181 ? -27.422 -8.222 21.193 1.00 91.62 181 GLY A CA 1
ATOM 1396 C C . GLY A 1 181 ? -26.400 -7.546 22.117 1.00 91.62 181 GLY A C 1
ATOM 1397 O O . GLY A 1 181 ? -25.412 -6.939 21.692 1.00 91.62 181 GLY A O 1
ATOM 1398 N N . ALA A 1 182 ? -26.645 -7.679 23.425 1.00 88.75 182 ALA A N 1
ATOM 1399 C CA . ALA A 1 182 ? -25.891 -7.003 24.485 1.00 88.75 182 ALA A CA 1
ATOM 1400 C C . ALA A 1 182 ? -24.436 -7.489 24.628 1.00 88.75 182 ALA A C 1
ATOM 1402 O O . ALA A 1 182 ? -23.567 -6.720 25.035 1.00 88.75 182 ALA A O 1
ATOM 1403 N N . GLU A 1 183 ? -24.146 -8.738 24.263 1.00 88.19 183 GLU A N 1
ATOM 1404 C CA . GLU A 1 183 ? -22.790 -9.298 24.324 1.00 88.19 183 GLU A CA 1
ATOM 1405 C C . GLU A 1 183 ? -21.841 -8.603 23.347 1.00 88.19 183 GLU A C 1
ATOM 1407 O O . GLU A 1 183 ? -20.745 -8.184 23.725 1.00 88.19 183 GLU A O 1
ATOM 1412 N N . ARG A 1 184 ? -22.288 -8.395 22.101 1.00 88.56 184 ARG A N 1
ATOM 1413 C CA . ARG A 1 184 ? -21.516 -7.669 21.083 1.00 88.56 184 ARG A CA 1
ATOM 1414 C C . ARG A 1 184 ? -21.300 -6.209 21.467 1.00 88.56 184 ARG A C 1
ATOM 1416 O O . ARG A 1 184 ? -20.222 -5.679 21.212 1.00 88.56 184 ARG A O 1
ATOM 1423 N N . LEU A 1 185 ? -22.282 -5.582 22.119 1.00 91.38 185 LEU A N 1
ATOM 1424 C CA . LEU A 1 185 ? -22.128 -4.238 22.678 1.00 91.38 185 LEU A CA 1
ATOM 1425 C C . LEU A 1 185 ? -21.049 -4.206 23.768 1.00 91.38 185 LEU A C 1
ATOM 1427 O O . LEU A 1 185 ? -20.149 -3.369 23.718 1.00 91.38 185 LEU A O 1
ATOM 1431 N N . ALA A 1 186 ? -21.102 -5.137 24.723 1.00 90.50 186 ALA A N 1
ATOM 1432 C CA . ALA A 1 186 ? -20.113 -5.222 25.794 1.00 90.50 186 ALA A CA 1
ATOM 1433 C C . ALA A 1 186 ? -18.699 -5.480 25.247 1.00 90.50 186 ALA A C 1
ATOM 1435 O O . ALA A 1 186 ? -17.728 -4.892 25.730 1.00 90.50 186 ALA A O 1
ATOM 1436 N N . LEU A 1 187 ? -18.572 -6.324 24.218 1.00 91.19 187 LEU A N 1
ATOM 1437 C CA . LEU A 1 187 ? -17.308 -6.560 23.528 1.00 91.19 187 LEU A CA 1
ATOM 1438 C C . LEU A 1 187 ? -16.790 -5.286 22.846 1.00 91.19 187 LEU A C 1
ATOM 1440 O O . LEU A 1 187 ? -15.643 -4.902 23.077 1.00 91.19 187 LEU A O 1
ATOM 1444 N N . ALA A 1 188 ? -17.632 -4.610 22.060 1.00 91.50 188 ALA A N 1
ATOM 1445 C CA . ALA A 1 188 ? -17.271 -3.369 21.378 1.00 91.50 188 ALA A CA 1
ATOM 1446 C C . ALA A 1 188 ? -16.802 -2.290 22.369 1.00 91.50 188 ALA A C 1
ATOM 1448 O O . ALA A 1 188 ? -15.759 -1.672 22.162 1.00 91.50 188 ALA A O 1
ATOM 1449 N N . GLN A 1 189 ? -17.501 -2.132 23.498 1.00 91.38 189 GLN A N 1
ATOM 1450 C CA . GLN A 1 189 ? -17.112 -1.204 24.563 1.00 91.38 189 GLN A CA 1
ATOM 1451 C C . GLN A 1 189 ? -15.757 -1.562 25.183 1.00 91.38 189 GLN A C 1
ATOM 1453 O O . GLN A 1 189 ? -14.924 -0.679 25.384 1.00 91.38 189 GLN A O 1
ATOM 1458 N N . LYS A 1 190 ? -15.496 -2.847 25.459 1.00 91.00 190 LYS A N 1
ATOM 1459 C CA . LYS A 1 190 ? -14.196 -3.297 25.988 1.00 91.00 190 LYS A CA 1
ATOM 1460 C C . LYS A 1 190 ? -13.058 -3.010 25.010 1.00 91.00 190 LYS A C 1
ATOM 1462 O O . LYS A 1 190 ? -12.019 -2.506 25.431 1.00 91.00 190 LYS A O 1
ATOM 1467 N N . VAL A 1 191 ? -13.261 -3.291 23.721 1.00 92.25 191 VAL A N 1
ATOM 1468 C CA . VAL A 1 191 ? -12.276 -3.003 22.667 1.00 92.25 191 VAL A CA 1
ATOM 1469 C C . VAL A 1 191 ? -12.033 -1.495 22.551 1.00 92.25 191 VAL A C 1
ATOM 1471 O O . VAL A 1 191 ? -10.880 -1.072 22.527 1.00 92.25 191 VAL A O 1
ATOM 1474 N N . ALA A 1 192 ? -13.089 -0.676 22.570 1.00 91.50 192 ALA A N 1
ATOM 1475 C CA . ALA A 1 192 ? -12.974 0.781 22.518 1.00 91.50 192 ALA A CA 1
ATOM 1476 C C . ALA A 1 192 ? -12.217 1.354 23.730 1.00 91.50 192 ALA A C 1
ATOM 1478 O O . ALA A 1 192 ? -11.357 2.223 23.578 1.00 91.50 192 ALA A O 1
ATOM 1479 N N . ILE A 1 193 ? -12.483 0.840 24.936 1.00 92.69 193 ILE A N 1
ATOM 1480 C CA . ILE A 1 193 ? -11.754 1.228 26.152 1.00 92.69 193 ILE A CA 1
ATOM 1481 C C . ILE A 1 193 ? -10.278 0.832 26.039 1.00 92.69 193 ILE A C 1
ATOM 1483 O O . ILE A 1 193 ? -9.409 1.659 26.314 1.00 92.69 193 ILE A O 1
ATOM 1487 N N . ALA A 1 194 ? -9.982 -0.395 25.600 1.00 90.81 194 ALA A N 1
ATOM 1488 C CA . ALA A 1 194 ? -8.608 -0.857 25.419 1.00 90.81 194 ALA A CA 1
ATOM 1489 C C . ALA A 1 194 ? -7.841 0.013 24.408 1.00 90.81 194 ALA A C 1
ATOM 1491 O O . ALA A 1 194 ? -6.713 0.422 24.689 1.00 90.81 194 ALA A O 1
ATOM 1492 N N . ALA A 1 195 ? -8.478 0.360 23.285 1.00 89.00 195 ALA A N 1
ATOM 1493 C CA . ALA A 1 195 ? -7.918 1.261 22.282 1.00 89.00 195 ALA A CA 1
ATOM 1494 C C . ALA A 1 195 ? -7.641 2.662 22.848 1.00 89.00 195 ALA A C 1
ATOM 1496 O O . ALA A 1 195 ? -6.579 3.231 22.612 1.00 89.00 195 ALA A O 1
ATOM 1497 N N . LYS A 1 196 ? -8.556 3.203 23.662 1.00 88.19 196 LYS A N 1
ATOM 1498 C CA . LYS A 1 196 ? -8.388 4.518 24.298 1.00 88.19 196 LYS A CA 1
ATOM 1499 C C . LYS A 1 196 ? -7.277 4.536 25.353 1.00 88.19 196 LYS A C 1
ATOM 1501 O O . LYS A 1 196 ? -6.615 5.555 25.527 1.00 88.19 196 LYS A O 1
ATOM 1506 N N . MET A 1 197 ? -7.089 3.434 26.077 1.00 89.31 197 MET A N 1
ATOM 1507 C CA . MET A 1 197 ? -6.082 3.325 27.139 1.00 89.31 197 MET A CA 1
ATOM 1508 C C . MET A 1 197 ? -4.673 3.041 26.611 1.00 89.31 197 MET A C 1
ATOM 1510 O O . MET A 1 197 ? -3.698 3.350 27.295 1.00 89.31 197 MET A O 1
ATOM 1514 N N . ASN A 1 198 ? -4.552 2.449 25.423 1.00 87.06 198 ASN A N 1
ATOM 1515 C CA . ASN A 1 198 ? -3.272 2.107 24.822 1.00 87.06 198 ASN A CA 1
ATOM 1516 C C . ASN A 1 198 ? -3.165 2.704 23.407 1.00 87.06 198 ASN A C 1
ATOM 1518 O O . ASN A 1 198 ? -3.678 2.109 22.463 1.00 87.06 198 ASN A O 1
ATOM 1522 N N . PRO A 1 199 ? -2.414 3.805 23.221 1.00 80.38 199 PRO A N 1
ATOM 1523 C CA . PRO A 1 199 ? -2.182 4.410 21.904 1.00 80.38 199 PRO A CA 1
ATOM 1524 C C . PRO A 1 199 ? -1.519 3.483 20.873 1.00 80.38 199 PRO A C 1
ATOM 1526 O O . PRO A 1 199 ? -1.517 3.785 19.686 1.00 80.38 199 PRO A O 1
ATOM 1529 N N . ARG A 1 200 ? -0.934 2.362 21.318 1.00 82.62 200 ARG A N 1
ATOM 1530 C CA . ARG A 1 200 ? -0.328 1.323 20.469 1.00 82.62 200 ARG A CA 1
ATOM 1531 C C . ARG A 1 200 ? -1.219 0.086 20.333 1.00 82.62 200 ARG A C 1
ATOM 1533 O O . ARG A 1 200 ? -0.733 -0.991 19.993 1.00 82.62 200 ARG A O 1
ATOM 1540 N N . PHE A 1 201 ? -2.500 0.197 20.674 1.00 86.00 201 PHE A N 1
ATOM 1541 C CA . PHE A 1 201 ? -3.452 -0.894 20.541 1.00 86.00 201 PHE A CA 1
ATOM 1542 C C . PHE A 1 201 ? -3.663 -1.250 19.068 1.00 86.00 201 PHE A C 1
ATOM 1544 O O . PHE A 1 201 ? -3.936 -0.383 18.242 1.00 86.00 201 PHE A O 1
ATOM 1551 N N . VAL A 1 202 ? -3.576 -2.543 18.753 1.00 83.94 202 VAL A N 1
ATOM 1552 C CA . VAL A 1 202 ? -3.841 -3.079 17.416 1.00 83.94 202 VAL A CA 1
ATOM 1553 C C . VAL A 1 202 ? -4.823 -4.235 17.552 1.00 83.94 202 VAL A C 1
ATOM 1555 O O . VAL A 1 202 ? -4.550 -5.210 18.253 1.00 83.94 202 VAL A O 1
ATOM 1558 N N . ALA A 1 203 ? -5.962 -4.136 16.868 1.00 86.81 203 ALA A N 1
ATOM 1559 C CA . ALA A 1 203 ? -6.964 -5.196 16.809 1.00 86.81 203 ALA A CA 1
ATOM 1560 C C . ALA A 1 203 ? -6.565 -6.276 15.785 1.00 86.81 203 ALA A C 1
ATOM 1562 O O . ALA A 1 203 ? -7.169 -6.405 14.721 1.00 86.81 203 ALA A O 1
ATOM 1563 N N . ASP A 1 204 ? -5.503 -7.027 16.087 1.00 86.19 204 ASP A N 1
ATOM 1564 C CA . ASP A 1 204 ? -4.972 -8.068 15.204 1.00 86.19 204 ASP A CA 1
ATOM 1565 C C . ASP A 1 204 ? -5.639 -9.443 15.421 1.00 86.19 204 ASP A C 1
ATOM 1567 O O . ASP A 1 204 ? -6.486 -9.650 16.291 1.00 86.19 204 ASP A O 1
ATOM 1571 N N . LYS A 1 205 ? -5.217 -10.441 14.635 1.00 87.31 205 LYS A N 1
ATOM 1572 C CA . LYS A 1 205 ? -5.705 -11.828 14.744 1.00 87.31 205 LYS A CA 1
ATOM 1573 C C . LYS A 1 205 ? -5.539 -12.455 16.135 1.00 87.31 205 LYS A C 1
ATOM 1575 O O . LYS A 1 205 ? -6.209 -13.441 16.426 1.00 87.31 205 LYS A O 1
ATOM 1580 N N . ARG A 1 206 ? -4.613 -11.967 16.969 1.00 89.12 206 ARG A N 1
ATOM 1581 C CA . ARG A 1 206 ? -4.379 -12.509 18.316 1.00 89.12 206 ARG A CA 1
ATOM 1582 C C . ARG A 1 206 ? -5.491 -12.062 19.251 1.00 89.12 206 ARG A C 1
ATOM 1584 O O . ARG A 1 206 ? -5.975 -12.889 20.016 1.00 89.12 206 ARG A O 1
ATOM 1591 N N . LEU A 1 207 ? -5.911 -10.797 19.145 1.00 90.19 207 LEU A N 1
ATOM 1592 C CA . LEU A 1 207 ? -7.060 -10.279 19.883 1.00 90.19 207 LEU A CA 1
ATOM 1593 C C . LEU A 1 207 ? -8.312 -11.100 19.568 1.00 90.19 207 LEU A C 1
ATOM 1595 O O . LEU A 1 207 ? -8.970 -11.570 20.488 1.00 90.19 207 LEU A O 1
ATOM 1599 N N . TRP A 1 208 ? -8.598 -11.323 18.283 1.00 89.81 208 TRP A N 1
ATOM 1600 C CA . TRP A 1 208 ? -9.789 -12.070 17.870 1.00 89.81 208 TRP A CA 1
ATOM 1601 C C . TRP A 1 208 ? -9.760 -13.523 18.342 1.00 89.81 208 TRP A C 1
ATOM 1603 O O . TRP A 1 208 ? -10.723 -13.969 18.944 1.00 89.81 208 TRP A O 1
ATOM 1613 N N . ARG A 1 209 ? -8.618 -14.214 18.226 1.00 91.62 209 ARG A N 1
ATOM 1614 C CA . ARG A 1 209 ? -8.461 -15.567 18.793 1.00 91.62 209 ARG A CA 1
ATOM 1615 C C . ARG A 1 209 ? -8.685 -15.617 20.302 1.00 91.62 209 ARG A C 1
ATOM 1617 O O . ARG A 1 209 ? -9.192 -16.610 20.808 1.00 91.62 209 ARG A O 1
ATOM 1624 N N . TRP A 1 210 ? -8.253 -14.584 21.026 1.00 89.12 210 TRP A N 1
ATOM 1625 C CA . TRP A 1 210 ? -8.486 -14.499 22.465 1.00 89.12 210 TRP A CA 1
ATOM 1626 C C . TRP A 1 210 ? -9.966 -14.267 22.77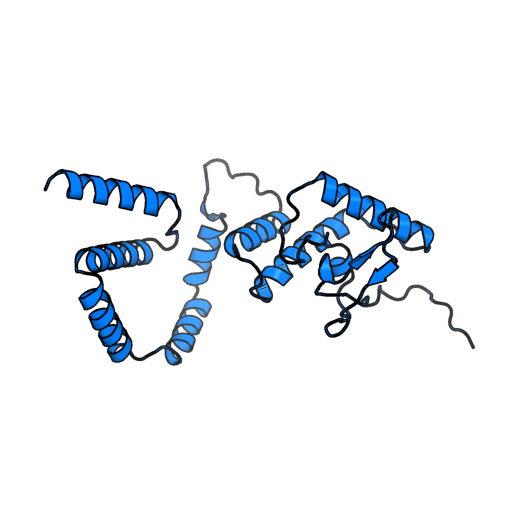6 1.00 89.12 210 TRP A C 1
ATOM 1628 O O . TRP A 1 210 ? -10.496 -14.911 23.673 1.00 89.12 210 TRP A O 1
ATOM 1638 N N . ILE A 1 211 ? -10.634 -13.392 22.019 1.00 89.06 211 ILE A N 1
ATOM 1639 C CA . ILE A 1 211 ? -12.077 -13.162 22.141 1.00 89.06 211 ILE A CA 1
ATOM 1640 C C . ILE A 1 211 ? -12.839 -14.462 21.876 1.00 89.06 211 ILE A C 1
ATOM 1642 O O . ILE A 1 211 ? -13.630 -14.851 22.725 1.00 89.06 211 ILE A O 1
ATOM 1646 N N . ASP A 1 212 ? -12.546 -15.153 20.772 1.00 88.62 212 ASP A N 1
ATOM 1647 C CA . ASP A 1 212 ? -13.203 -16.410 20.398 1.00 88.62 212 ASP A CA 1
ATOM 1648 C C . ASP A 1 212 ? -13.051 -17.461 21.505 1.00 88.62 212 ASP A C 1
ATOM 1650 O O . ASP A 1 212 ? -14.040 -18.028 21.956 1.00 88.62 212 ASP A O 1
ATOM 1654 N N . ALA A 1 213 ? -11.833 -17.650 22.027 1.00 87.00 213 ALA A N 1
ATOM 1655 C CA . ALA A 1 213 ? -11.579 -18.600 23.110 1.00 87.00 213 ALA A CA 1
ATOM 1656 C C . ALA A 1 213 ? -12.333 -18.251 24.406 1.00 87.00 213 ALA A C 1
ATOM 1658 O O . ALA A 1 213 ? -12.762 -19.140 25.140 1.00 87.00 213 ALA A O 1
ATOM 1659 N N . VAL A 1 214 ? -12.481 -16.958 24.711 1.00 83.44 214 VAL A N 1
ATOM 1660 C CA . VAL A 1 214 ? -13.237 -16.498 25.882 1.00 83.44 214 VAL A CA 1
ATOM 1661 C C . VAL A 1 214 ? -14.737 -16.690 25.667 1.00 83.44 214 VAL A C 1
ATOM 1663 O O . VAL A 1 214 ? -15.417 -17.135 26.586 1.00 83.44 214 VAL A O 1
ATOM 1666 N N . THR A 1 215 ? -15.258 -16.386 24.480 1.00 80.19 215 THR A N 1
ATOM 1667 C CA . THR A 1 215 ? -16.674 -16.588 24.147 1.00 80.19 215 THR A CA 1
ATOM 1668 C C . THR A 1 215 ? -17.038 -18.074 24.161 1.00 80.19 215 THR A C 1
ATOM 1670 O O . THR A 1 215 ? -17.998 -18.442 24.826 1.00 80.19 215 THR A O 1
ATOM 1673 N N . GLU A 1 216 ? -16.216 -18.938 23.555 1.00 80.62 216 GLU A N 1
ATOM 1674 C CA . GLU A 1 216 ? -16.403 -20.398 23.584 1.00 80.62 216 GLU A CA 1
ATOM 1675 C C . GLU A 1 216 ? -16.417 -20.958 25.014 1.00 80.62 216 GLU A C 1
ATOM 1677 O O . GLU A 1 216 ? -17.216 -21.839 25.329 1.00 80.62 216 GLU A O 1
ATOM 1682 N N . TYR A 1 217 ? -15.558 -20.438 25.898 1.00 72.75 217 TYR A N 1
ATOM 1683 C CA . TYR A 1 217 ? -15.534 -20.832 27.307 1.00 72.75 217 TYR A CA 1
ATOM 1684 C C . TYR A 1 217 ? -16.868 -20.532 28.008 1.00 72.75 217 TYR A C 1
ATOM 1686 O O . TYR A 1 217 ? -17.432 -21.422 28.643 1.00 72.75 217 TYR A O 1
ATOM 1694 N N . TYR A 1 218 ? -17.401 -19.315 27.862 1.00 66.12 218 TYR A N 1
ATOM 1695 C CA . TYR A 1 218 ? -18.662 -18.930 28.509 1.00 66.12 218 TYR A CA 1
ATOM 1696 C C . TYR A 1 218 ? -19.891 -19.605 27.886 1.00 66.12 218 TYR A C 1
ATOM 1698 O O . TYR A 1 218 ? -20.821 -19.926 28.621 1.00 66.12 218 TYR A O 1
ATOM 1706 N N . ASP A 1 219 ? -19.873 -19.893 26.583 1.00 68.69 219 ASP A N 1
ATOM 1707 C CA . ASP A 1 219 ? -20.941 -20.647 25.912 1.00 68.69 219 ASP A CA 1
ATOM 1708 C C . ASP A 1 219 ? -20.956 -22.132 26.323 1.00 68.69 219 ASP A C 1
ATOM 1710 O O . ASP A 1 219 ? -21.992 -22.786 26.245 1.00 68.69 219 ASP A O 1
ATOM 1714 N N . SER A 1 220 ? -19.818 -22.675 26.778 1.00 63.66 220 SER A N 1
ATOM 1715 C CA . SER A 1 220 ? -19.694 -24.066 27.244 1.00 63.66 220 SER A CA 1
ATOM 1716 C C . SER A 1 220 ? -20.092 -24.295 28.712 1.00 63.66 220 SER A C 1
ATOM 1718 O O . SER A 1 220 ? -20.238 -25.444 29.133 1.00 63.66 220 SER A O 1
ATOM 1720 N N . GLU A 1 221 ? -20.254 -23.220 29.492 1.00 51.81 221 GLU A N 1
ATOM 1721 C CA . GLU A 1 221 ? -20.647 -23.252 30.912 1.00 51.81 221 GLU A CA 1
ATOM 1722 C C . GLU A 1 221 ? -22.153 -22.983 31.141 1.00 51.81 221 GLU A C 1
ATOM 1724 O O . GLU A 1 221 ? -22.600 -22.942 32.293 1.00 51.81 221 GLU A O 1
ATOM 1729 N N . ILE A 1 222 ? -22.937 -22.835 30.063 1.00 48.50 222 ILE A N 1
ATOM 1730 C CA . ILE A 1 222 ? -24.410 -22.702 30.055 1.00 48.50 222 ILE A CA 1
ATOM 1731 C C . ILE A 1 222 ? -25.044 -24.008 29.560 1.00 48.50 222 ILE A C 1
ATOM 1733 O O . ILE A 1 222 ? -26.065 -24.421 30.161 1.00 48.50 222 ILE A O 1
#

Solvent-accessible surface area (backbone atoms only — not comparable to full-atom values): 13318 Å² total; per-residue (Å²): 137,85,78,80,92,70,87,68,75,84,65,58,46,83,41,68,79,70,54,23,58,90,30,50,41,58,52,99,86,67,48,80,76,45,79,57,85,65,87,73,48,42,67,40,64,62,38,62,76,44,28,78,71,8,72,63,40,51,71,40,80,77,80,53,63,67,59,50,50,50,52,52,51,52,52,54,49,53,37,50,76,76,69,50,76,86,81,54,74,66,48,48,50,48,0,48,42,46,51,36,48,52,33,56,77,66,71,57,52,96,51,51,69,63,40,51,52,54,37,48,60,69,73,42,74,88,73,75,78,55,96,68,86,66,60,73,78,36,70,60,40,47,51,38,54,50,59,70,30,71,70,40,49,53,50,51,55,61,55,53,73,76,50,80,57,68,70,58,53,53,51,52,50,51,57,50,36,69,72,71,32,68,66,57,45,54,49,52,52,52,52,53,50,50,43,74,77,32,78,74,59,70,94,45,75,66,55,52,53,50,50,52,55,52,51,54,52,60,65,71,76,112

InterPro domains:
  IPR002575 Aminoglycoside phosphotransferase [PF01636] (16-48)
  IPR011009 Protein kinase-like domain superfamily [SSF56112] (14-121)

Organism: Verticillium longisporum (NCBI:txid100787)

Sequence (222 aa):
MARPVSQSAPGFPLHHHDISVQNLFVDDDLNITCVIDWAFASTGPPAQLLATPGLPHPRDLVLDSSLVSAFRFGFETENREIGGYVIEPDLWMVGQMVSRFMRLVNLDALQDYNHLEALCALVWEPRTPGEGADDTNSLPALLAARATSHDAIILAGALADDDEAESEIRRREQEYFGAVGAERLALAQKVAIAAKMNPRFVADKRLWRWIDAVTEYYDSEI

Radius of gyration: 24.94 Å; Cα contacts (8 Å, |Δi|>4): 158; chains: 1; bounding box: 54×47×68 Å